Protein AF-A0A258XM77-F1 (afdb_monomer_lite)

Sequence (238 aa):
MTGMREKLRAAMVIARRDFVAVVFSKTFIFFLIGPVFPVLVGGLAGSIGGKVQQNVERPTIGLAMSAADSQAMMRARVELQGRVPGMIPEIVMLQEMKPGETFDARAALADGDRQVSAVLGGSLDKPVLTAPGERARQWVGVVSNLAARARSSTPTDYPDVAVEEVATSVAKVKTGQIYTAQTSQVMLFLLTMLLAGMVLSNLVEEKGNKIIEVLAAAIPMDAMFMGKLFAMLAVSLV

Radius of gyration: 33.76 Å; chains: 1; bounding box: 81×26×89 Å

Structure (mmCIF, N/CA/C/O backbone):
data_AF-A0A258XM77-F1
#
_entry.id   AF-A0A258XM77-F1
#
loop_
_atom_site.group_PDB
_atom_site.id
_atom_site.type_symbol
_atom_site.label_atom_id
_atom_site.label_alt_id
_atom_site.label_comp_id
_atom_site.label_asym_id
_atom_site.label_entity_id
_atom_site.label_seq_id
_atom_site.pdbx_PDB_ins_code
_atom_site.Cartn_x
_atom_site.Cartn_y
_atom_site.Cartn_z
_atom_site.occupancy
_atom_site.B_iso_or_equiv
_atom_site.auth_seq_id
_atom_site.auth_comp_id
_atom_site.auth_asym_id
_atom_site.auth_atom_id
_atom_site.pdbx_PDB_model_num
ATOM 1 N N . MET A 1 1 ? 39.016 12.403 -45.146 1.00 52.84 1 MET A N 1
ATOM 2 C CA . MET A 1 1 ? 37.781 12.892 -44.493 1.00 52.84 1 MET A CA 1
ATOM 3 C C . MET A 1 1 ? 36.762 11.770 -44.576 1.00 52.84 1 MET A C 1
ATOM 5 O O . MET A 1 1 ? 36.289 11.500 -45.669 1.00 52.84 1 MET A O 1
ATOM 9 N N . THR A 1 2 ? 36.510 11.050 -43.482 1.00 63.12 2 THR A N 1
ATOM 10 C CA . THR A 1 2 ? 35.489 9.990 -43.464 1.00 63.12 2 THR A CA 1
ATOM 11 C C . THR A 1 2 ? 34.109 10.614 -43.663 1.00 63.12 2 THR A C 1
ATOM 13 O O . THR A 1 2 ? 33.765 11.607 -43.014 1.00 63.12 2 THR A O 1
ATOM 16 N N . GLY A 1 3 ? 33.333 10.081 -44.604 1.00 82.62 3 GLY A N 1
ATOM 17 C CA . GLY A 1 3 ? 32.017 10.628 -44.941 1.00 82.62 3 GLY A CA 1
ATOM 18 C C . GLY A 1 3 ? 31.004 10.419 -43.808 1.00 82.62 3 GLY A C 1
ATOM 19 O O . GLY A 1 3 ? 31.122 9.476 -43.026 1.00 82.62 3 GLY A O 1
ATOM 20 N N . MET A 1 4 ? 29.948 11.242 -43.743 1.0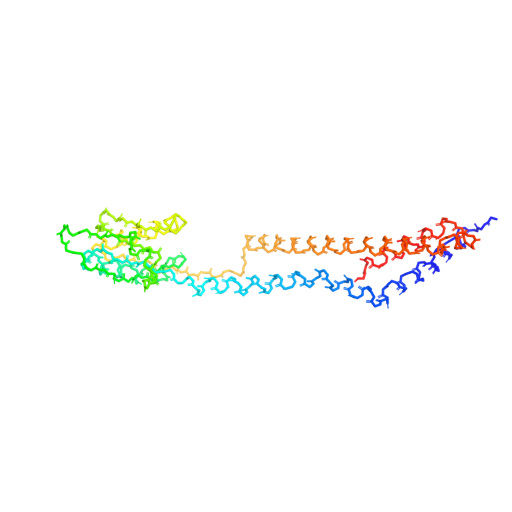0 84.06 4 MET A N 1
ATOM 21 C CA . MET A 1 4 ? 28.858 11.096 -42.754 1.00 84.06 4 MET A CA 1
ATOM 22 C C . MET A 1 4 ? 28.290 9.663 -42.713 1.00 84.06 4 MET A C 1
ATOM 24 O O . MET A 1 4 ? 28.002 9.121 -41.650 1.00 84.06 4 MET A O 1
ATOM 28 N N . ARG A 1 5 ? 28.199 9.007 -43.877 1.00 85.94 5 ARG A N 1
ATOM 29 C CA . ARG A 1 5 ? 27.755 7.610 -44.000 1.00 85.94 5 ARG A CA 1
ATOM 30 C C . ARG A 1 5 ? 28.686 6.616 -43.301 1.00 85.94 5 ARG A C 1
ATOM 32 O O . ARG A 1 5 ? 28.203 5.638 -42.742 1.00 85.94 5 ARG A O 1
ATOM 39 N N . GLU A 1 6 ? 29.994 6.844 -43.318 1.00 87.69 6 GLU A N 1
ATOM 40 C CA . GLU A 1 6 ? 30.971 5.970 -42.657 1.00 87.69 6 GLU A CA 1
ATOM 41 C C . GLU A 1 6 ? 30.935 6.154 -41.140 1.00 87.69 6 GLU A C 1
ATOM 43 O O . GLU A 1 6 ? 30.939 5.161 -40.415 1.00 87.69 6 GLU A O 1
ATOM 48 N N . LYS A 1 7 ? 30.790 7.399 -40.661 1.00 86.88 7 LYS A N 1
ATOM 49 C CA . LYS A 1 7 ? 30.578 7.685 -39.232 1.00 86.88 7 LYS A CA 1
ATOM 50 C C . LYS A 1 7 ? 29.319 6.995 -38.700 1.00 86.88 7 LYS A C 1
ATOM 52 O O . LYS A 1 7 ? 29.374 6.347 -37.660 1.00 86.88 7 LYS A O 1
ATOM 57 N N . LEU A 1 8 ? 28.207 7.072 -39.436 1.00 89.44 8 LEU A N 1
ATOM 58 C CA . LEU A 1 8 ? 26.959 6.399 -39.060 1.00 89.44 8 LEU A CA 1
ATOM 59 C C . LEU A 1 8 ? 27.092 4.872 -39.079 1.00 89.44 8 LEU A C 1
ATOM 61 O O . LEU A 1 8 ? 26.611 4.210 -38.166 1.00 89.44 8 LEU A O 1
ATOM 65 N N . ARG A 1 9 ? 27.780 4.297 -40.075 1.00 91.12 9 ARG A N 1
ATOM 66 C CA . ARG A 1 9 ? 28.057 2.851 -40.101 1.00 91.12 9 ARG A CA 1
ATOM 67 C C . ARG A 1 9 ? 28.878 2.416 -38.890 1.00 91.12 9 ARG A C 1
ATOM 69 O O . ARG A 1 9 ? 28.504 1.447 -38.239 1.00 91.12 9 ARG A O 1
ATOM 76 N N . ALA A 1 10 ? 29.951 3.140 -38.569 1.00 89.94 10 ALA A N 1
ATOM 77 C CA . ALA A 1 10 ? 30.776 2.855 -37.399 1.00 89.94 10 ALA A CA 1
ATOM 78 C C . ALA A 1 10 ? 29.961 2.956 -36.098 1.00 89.94 10 ALA A C 1
ATOM 80 O O . ALA A 1 10 ? 30.007 2.041 -35.278 1.00 89.94 10 ALA A O 1
ATOM 81 N N . ALA A 1 11 ? 29.139 4.001 -35.954 1.00 92.31 11 ALA A N 1
ATOM 82 C CA . ALA A 1 11 ? 28.240 4.159 -34.815 1.00 92.31 11 ALA A CA 1
ATOM 83 C C . ALA A 1 11 ? 27.247 2.992 -34.690 1.00 92.31 11 ALA A C 1
ATOM 85 O O . ALA A 1 11 ? 27.073 2.458 -33.600 1.00 92.31 11 ALA A O 1
ATOM 86 N N . MET A 1 12 ? 26.646 2.533 -35.793 1.00 93.44 12 MET A N 1
ATOM 87 C CA . MET A 1 12 ? 25.701 1.408 -35.774 1.00 93.44 12 MET A CA 1
ATOM 88 C C . MET A 1 12 ? 26.360 0.067 -35.433 1.00 93.44 12 MET A C 1
ATOM 90 O O . MET A 1 12 ? 25.736 -0.769 -34.780 1.00 93.44 12 MET A O 1
ATOM 94 N N . VAL A 1 13 ? 27.616 -0.149 -35.841 1.00 92.88 13 VAL A N 1
ATOM 95 C CA . VAL A 1 13 ? 28.376 -1.351 -35.455 1.00 92.88 13 VAL A CA 1
ATOM 96 C C . VAL A 1 13 ? 28.619 -1.365 -33.946 1.00 92.88 13 VAL A C 1
ATOM 98 O O . VAL A 1 13 ? 28.365 -2.385 -33.304 1.00 92.88 13 VAL A O 1
ATOM 101 N N . ILE A 1 14 ? 29.037 -0.231 -33.374 1.00 90.81 14 ILE A N 1
ATOM 102 C CA . ILE A 1 14 ? 29.205 -0.080 -31.922 1.00 90.81 14 ILE A CA 1
ATOM 103 C C . ILE A 1 14 ? 27.866 -0.249 -31.202 1.00 90.81 14 ILE A C 1
ATOM 105 O O . ILE A 1 14 ? 27.784 -1.039 -30.265 1.00 90.81 14 ILE A O 1
ATOM 109 N N . ALA A 1 15 ? 26.805 0.401 -31.688 1.00 92.75 15 ALA A N 1
ATOM 110 C CA . ALA A 1 15 ? 25.480 0.322 -31.085 1.00 92.75 15 ALA A CA 1
ATOM 111 C C . ALA A 1 15 ? 24.971 -1.124 -31.010 1.00 92.75 15 ALA A C 1
ATOM 113 O O . ALA A 1 15 ? 24.514 -1.576 -29.964 1.00 92.75 15 ALA A O 1
ATOM 114 N N . ARG A 1 16 ? 25.101 -1.880 -32.108 1.00 94.44 16 ARG A N 1
ATOM 115 C CA . ARG A 1 16 ? 24.691 -3.288 -32.163 1.00 94.44 16 ARG A CA 1
ATOM 116 C C . ARG A 1 16 ? 25.527 -4.161 -31.230 1.00 94.44 16 ARG A C 1
ATOM 118 O O . ARG A 1 16 ? 24.961 -5.020 -30.560 1.00 94.44 16 ARG A O 1
ATOM 125 N N . ARG A 1 17 ? 26.850 -3.962 -31.201 1.00 91.25 17 ARG A N 1
ATOM 126 C CA . ARG A 1 17 ? 27.755 -4.707 -30.315 1.00 91.25 17 ARG A CA 1
ATOM 127 C C . ARG A 1 17 ? 27.354 -4.507 -28.858 1.00 91.25 17 ARG A C 1
ATOM 129 O O . ARG A 1 17 ? 27.125 -5.490 -28.162 1.00 91.25 17 ARG A O 1
ATOM 136 N N . ASP A 1 18 ? 27.252 -3.252 -28.431 1.00 88.38 18 ASP A N 1
ATOM 137 C CA . ASP A 1 18 ? 27.004 -2.903 -27.032 1.00 88.38 18 ASP A CA 1
ATOM 138 C C . ASP A 1 18 ? 25.592 -3.292 -26.605 1.00 88.38 18 ASP A C 1
ATOM 140 O O . ASP A 1 18 ? 25.425 -3.876 -25.540 1.00 88.38 18 ASP A O 1
ATOM 144 N N . PHE A 1 19 ? 24.586 -3.075 -27.457 1.00 90.06 19 PHE A N 1
ATOM 145 C CA . PHE A 1 19 ? 23.221 -3.523 -27.187 1.00 90.06 19 PHE A CA 1
ATOM 146 C C . PHE A 1 19 ? 23.154 -5.039 -26.963 1.00 90.06 19 PHE A C 1
ATOM 148 O O . PHE A 1 19 ? 22.607 -5.489 -25.960 1.00 90.06 19 PHE A O 1
ATOM 155 N N . VAL A 1 20 ? 23.741 -5.834 -27.866 1.00 89.12 20 VAL A N 1
ATOM 156 C CA . VAL A 1 20 ? 23.725 -7.300 -27.741 1.00 89.12 20 VAL A CA 1
ATOM 157 C C . VAL A 1 20 ? 24.512 -7.746 -26.512 1.00 89.12 20 VAL A C 1
ATOM 159 O O . VAL A 1 20 ? 24.030 -8.592 -25.763 1.00 89.12 20 VAL A O 1
ATOM 162 N N . ALA A 1 21 ? 25.689 -7.161 -26.277 1.00 87.50 21 ALA A N 1
ATOM 163 C CA . ALA A 1 21 ? 26.510 -7.479 -25.115 1.00 87.50 21 ALA A CA 1
ATOM 164 C C . ALA A 1 21 ? 25.767 -7.204 -23.802 1.00 87.50 21 ALA A C 1
ATOM 166 O O . ALA A 1 21 ? 25.856 -8.003 -22.875 1.00 87.50 21 ALA A O 1
ATOM 167 N N . VAL A 1 22 ? 25.004 -6.113 -23.742 1.00 84.62 22 VAL A N 1
ATOM 168 C CA . VAL A 1 22 ? 24.236 -5.728 -22.560 1.00 84.62 22 VAL A CA 1
ATOM 169 C C . VAL A 1 22 ? 22.998 -6.602 -22.383 1.00 84.62 22 VAL A C 1
ATOM 171 O O . VAL A 1 22 ? 22.898 -7.295 -21.371 1.00 84.62 22 VAL A O 1
ATOM 174 N N . VAL A 1 23 ? 22.082 -6.618 -23.356 1.00 85.44 23 VAL A N 1
ATOM 175 C CA . VAL A 1 23 ? 20.765 -7.273 -23.230 1.00 85.44 23 VAL A CA 1
ATOM 176 C C . VAL A 1 23 ? 20.890 -8.784 -23.042 1.00 85.44 23 VAL A C 1
ATOM 178 O O . VAL A 1 23 ? 20.147 -9.373 -22.261 1.00 85.44 23 VAL A O 1
ATOM 181 N N . PHE A 1 24 ? 21.852 -9.422 -23.715 1.00 86.94 24 PHE A N 1
ATOM 182 C CA . PHE A 1 24 ? 22.074 -10.867 -23.597 1.00 86.94 24 PHE A CA 1
ATOM 183 C C . PHE A 1 24 ? 23.050 -11.243 -22.474 1.00 86.94 24 PHE A C 1
ATOM 185 O O . PHE A 1 24 ? 23.387 -12.421 -22.319 1.00 86.94 24 PHE A O 1
ATOM 192 N N . SER A 1 25 ? 23.511 -10.282 -21.669 1.00 84.81 25 SER A N 1
ATOM 193 C CA . SER A 1 25 ? 24.328 -10.613 -20.504 1.00 84.81 25 SER A CA 1
ATOM 194 C C . SER A 1 25 ? 23.483 -11.275 -19.413 1.00 84.81 25 SER A C 1
ATOM 196 O O . SER A 1 25 ? 22.349 -10.889 -19.131 1.00 84.81 25 SER A O 1
ATOM 198 N N . LYS A 1 26 ? 24.072 -12.256 -18.719 1.00 87.56 26 LYS A N 1
ATOM 199 C CA . LYS A 1 26 ? 23.456 -12.847 -17.518 1.00 87.56 26 LYS A CA 1
ATOM 200 C C . LYS A 1 26 ? 23.223 -11.783 -16.442 1.00 87.56 26 LYS A C 1
ATOM 202 O O . LYS A 1 26 ? 22.206 -11.809 -15.756 1.00 87.56 26 LYS A O 1
ATOM 207 N N . THR A 1 27 ? 24.155 -10.837 -16.326 1.00 82.50 27 THR A N 1
ATOM 208 C CA . THR A 1 27 ? 24.097 -9.733 -15.366 1.00 82.50 27 THR A CA 1
ATOM 209 C C . THR A 1 27 ? 22.885 -8.842 -15.608 1.00 82.50 27 THR A C 1
ATOM 211 O O . THR A 1 27 ? 22.237 -8.478 -14.637 1.00 82.50 27 THR A O 1
ATOM 214 N N . PHE A 1 28 ? 22.514 -8.562 -16.863 1.00 83.50 28 PHE A N 1
ATOM 215 C CA . PHE A 1 28 ? 21.319 -7.777 -17.195 1.00 83.50 28 PHE A CA 1
ATOM 216 C C . PHE A 1 28 ? 20.035 -8.385 -16.628 1.00 83.50 28 PHE A C 1
ATOM 218 O O . PHE A 1 28 ? 19.248 -7.682 -15.997 1.00 83.50 28 PHE A O 1
ATOM 225 N N . ILE A 1 29 ? 19.865 -9.703 -16.755 1.00 81.81 29 ILE A N 1
ATOM 226 C CA . ILE A 1 29 ? 18.686 -10.410 -16.233 1.00 81.81 29 ILE A CA 1
ATOM 227 C C . ILE A 1 29 ? 18.638 -10.342 -14.698 1.00 81.81 29 ILE A C 1
ATOM 229 O O . ILE A 1 29 ? 17.608 -9.984 -14.126 1.00 81.81 29 ILE A O 1
ATOM 233 N N . PHE A 1 30 ? 19.750 -10.636 -14.012 1.00 84.38 30 PHE A N 1
ATOM 234 C CA . PHE A 1 30 ? 19.807 -10.541 -12.544 1.00 84.38 30 PHE A CA 1
ATOM 235 C C . PHE A 1 30 ? 19.623 -9.112 -12.042 1.00 84.38 30 PHE A C 1
ATOM 237 O O . PHE A 1 30 ? 19.023 -8.893 -10.992 1.00 84.38 30 PHE A O 1
ATOM 244 N N . PHE A 1 31 ? 20.112 -8.143 -12.801 1.00 81.94 31 PHE A N 1
ATOM 245 C CA . PHE A 1 31 ? 20.001 -6.733 -12.490 1.00 81.94 31 PHE A CA 1
ATOM 246 C C . PHE A 1 31 ? 18.575 -6.201 -12.656 1.00 81.94 31 PHE A C 1
ATOM 248 O O . PHE A 1 31 ? 18.150 -5.379 -11.853 1.00 81.94 31 PHE A O 1
ATOM 255 N N . LEU A 1 32 ? 17.807 -6.704 -13.628 1.00 82.62 32 LEU A N 1
ATOM 256 C CA . LEU A 1 32 ? 16.384 -6.383 -13.761 1.00 82.62 32 LEU A CA 1
ATOM 257 C C . LEU A 1 32 ? 15.556 -7.000 -12.621 1.00 82.62 32 LEU A C 1
ATOM 259 O O . LEU A 1 32 ? 14.678 -6.349 -12.060 1.00 82.62 32 LEU A O 1
ATOM 263 N N . ILE A 1 33 ? 15.850 -8.250 -12.249 1.00 85.50 33 ILE A N 1
ATOM 264 C CA . ILE A 1 33 ? 15.093 -8.986 -11.224 1.00 85.50 33 ILE A CA 1
ATOM 265 C C . ILE A 1 33 ? 15.429 -8.512 -9.803 1.00 85.50 33 ILE A C 1
ATOM 267 O O . ILE A 1 33 ? 14.534 -8.385 -8.965 1.00 85.50 33 ILE A O 1
ATOM 271 N N . GLY A 1 34 ? 16.705 -8.254 -9.511 1.00 86.75 34 GLY A N 1
ATOM 272 C CA . GLY A 1 34 ? 17.202 -7.977 -8.158 1.00 86.75 34 GLY A CA 1
ATOM 273 C C . GLY A 1 34 ? 16.451 -6.860 -7.414 1.00 86.75 34 GLY A C 1
ATOM 274 O O . GLY A 1 34 ? 16.045 -7.074 -6.279 1.00 86.75 34 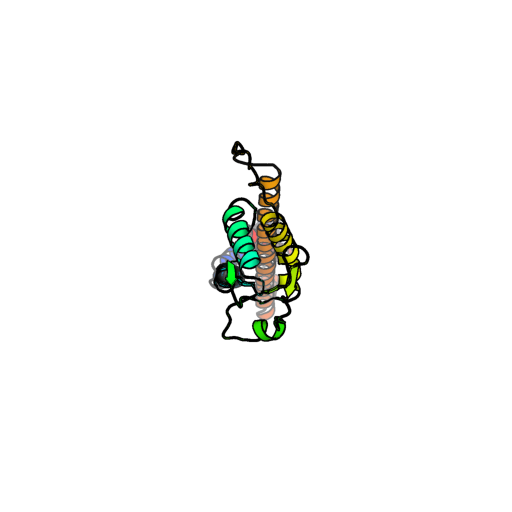GLY A O 1
ATOM 275 N N . PRO A 1 35 ? 16.203 -5.695 -8.025 1.00 82.38 35 PRO A N 1
ATOM 276 C CA . PRO A 1 35 ? 15.462 -4.587 -7.416 1.00 82.38 35 PRO A CA 1
ATOM 277 C C . PRO A 1 35 ? 13.940 -4.778 -7.407 1.00 82.38 35 PRO A C 1
ATOM 279 O O . PRO A 1 35 ? 13.253 -4.218 -6.555 1.00 82.38 35 PRO A O 1
ATOM 282 N N . VAL A 1 36 ? 13.402 -5.582 -8.329 1.00 84.25 36 VAL A N 1
ATOM 283 C CA . VAL A 1 36 ? 11.978 -5.958 -8.338 1.00 84.25 36 VAL A CA 1
ATOM 284 C C . VAL A 1 36 ? 11.669 -6.905 -7.175 1.00 84.25 36 VAL A C 1
ATOM 286 O O . VAL A 1 36 ? 10.578 -6.858 -6.606 1.00 84.25 36 VAL A O 1
ATOM 289 N N . PHE A 1 37 ? 12.640 -7.723 -6.763 1.00 88.00 37 PHE A N 1
ATOM 290 C CA . PHE A 1 37 ? 12.473 -8.689 -5.682 1.00 88.00 37 PHE A CA 1
ATOM 291 C C . PHE A 1 37 ? 12.031 -8.052 -4.345 1.00 88.00 37 PHE A C 1
ATOM 293 O O . PHE A 1 37 ? 10.992 -8.470 -3.835 1.00 88.00 37 PHE A O 1
ATOM 300 N N . PRO A 1 38 ? 12.693 -7.014 -3.786 1.00 86.25 38 PRO A N 1
ATOM 301 C CA . PRO A 1 38 ? 12.217 -6.331 -2.580 1.00 86.25 38 PRO A CA 1
ATOM 302 C C . PRO A 1 38 ? 10.807 -5.755 -2.700 1.00 86.25 38 PRO A C 1
ATOM 304 O O . PRO A 1 38 ? 10.057 -5.794 -1.729 1.00 86.25 38 PRO A O 1
ATOM 307 N N . VAL A 1 39 ? 10.423 -5.249 -3.878 1.00 85.81 39 VAL A N 1
ATOM 308 C CA . VAL A 1 39 ? 9.070 -4.721 -4.114 1.00 85.81 39 VAL A CA 1
ATOM 309 C C . VAL A 1 39 ? 8.039 -5.849 -4.053 1.00 85.81 39 VAL A C 1
ATOM 311 O O . VAL A 1 39 ? 7.017 -5.710 -3.382 1.00 85.81 39 VAL A O 1
ATOM 314 N N . LEU A 1 40 ? 8.325 -6.988 -4.691 1.00 86.69 40 LEU A N 1
ATOM 315 C CA . LEU A 1 40 ? 7.467 -8.174 -4.642 1.00 86.69 40 LEU A CA 1
ATOM 316 C C . LEU A 1 40 ? 7.352 -8.735 -3.221 1.00 86.69 40 LEU A C 1
ATOM 318 O O . LEU A 1 40 ? 6.241 -8.958 -2.740 1.00 86.69 40 LEU A O 1
ATOM 322 N N . VAL A 1 41 ? 8.479 -8.930 -2.531 1.00 90.31 41 VAL A N 1
ATOM 323 C CA . VAL A 1 41 ? 8.487 -9.446 -1.156 1.00 90.31 41 VAL A CA 1
ATOM 324 C C . VAL A 1 41 ? 7.798 -8.472 -0.208 1.00 90.31 41 VAL A C 1
ATOM 326 O O . VAL A 1 41 ? 6.967 -8.901 0.583 1.00 90.31 41 VAL A O 1
ATOM 329 N N . GLY A 1 42 ? 8.074 -7.171 -0.313 1.00 87.50 42 GLY A N 1
ATOM 330 C CA . GLY A 1 42 ? 7.413 -6.138 0.482 1.00 87.50 42 GLY A CA 1
ATOM 331 C C . GLY A 1 42 ? 5.903 -6.097 0.247 1.00 87.50 42 GLY A C 1
ATOM 332 O O . GLY A 1 42 ? 5.139 -6.015 1.206 1.00 87.50 42 GLY A O 1
ATOM 333 N N . GLY A 1 43 ? 5.456 -6.241 -1.005 1.00 86.88 43 GLY A N 1
ATOM 334 C CA . GLY A 1 43 ? 4.035 -6.337 -1.345 1.00 86.88 43 GLY A CA 1
ATOM 335 C C . GLY A 1 43 ? 3.360 -7.575 -0.745 1.00 86.88 43 GLY A C 1
ATOM 336 O O . GLY A 1 43 ? 2.309 -7.465 -0.109 1.00 86.88 43 GLY A O 1
ATOM 337 N N . LEU A 1 44 ? 3.981 -8.751 -0.883 1.00 88.12 44 LEU A N 1
ATOM 338 C CA . LEU A 1 44 ? 3.469 -10.001 -0.311 1.00 88.12 44 LEU A CA 1
ATOM 339 C C . LEU A 1 44 ? 3.459 -9.957 1.223 1.00 88.12 44 LEU A C 1
ATOM 341 O O . LEU A 1 44 ? 2.427 -10.239 1.835 1.00 88.12 44 LEU A O 1
ATOM 345 N N . ALA A 1 45 ? 4.565 -9.542 1.840 1.00 87.69 45 ALA A N 1
ATOM 346 C CA . ALA A 1 45 ? 4.695 -9.408 3.286 1.00 87.69 45 ALA A CA 1
ATOM 347 C C . ALA A 1 45 ? 3.708 -8.380 3.851 1.00 87.69 45 ALA A C 1
ATOM 349 O O . ALA A 1 45 ? 3.065 -8.658 4.859 1.00 87.69 45 ALA A O 1
ATOM 350 N N . GLY A 1 46 ? 3.508 -7.243 3.177 1.00 84.62 46 GLY A N 1
ATOM 351 C CA . GLY A 1 46 ? 2.499 -6.252 3.553 1.00 84.62 46 GLY A CA 1
ATOM 352 C C . GLY A 1 46 ? 1.076 -6.812 3.483 1.00 84.62 46 GLY A C 1
ATOM 353 O O . GLY A 1 46 ? 0.283 -6.604 4.401 1.00 84.62 46 GLY A O 1
ATOM 354 N N . SER A 1 47 ? 0.760 -7.592 2.442 1.00 79.12 47 SER A N 1
ATOM 355 C CA . SER A 1 47 ? -0.564 -8.215 2.293 1.00 79.12 47 SER A CA 1
ATOM 356 C C . SER A 1 47 ? -0.865 -9.268 3.369 1.00 79.12 47 SER A C 1
ATOM 358 O O . SER A 1 47 ? -2.008 -9.390 3.815 1.00 79.12 47 SER A O 1
ATOM 360 N N . ILE A 1 48 ? 0.154 -10.010 3.815 1.00 81.75 48 ILE A N 1
ATOM 361 C CA . ILE A 1 48 ? 0.034 -11.004 4.887 1.00 81.75 48 ILE A CA 1
ATOM 362 C C . ILE A 1 48 ? 0.004 -10.303 6.245 1.00 81.75 48 ILE A C 1
ATOM 364 O O . ILE A 1 48 ? -0.883 -10.582 7.045 1.00 81.75 48 ILE A O 1
ATOM 368 N N . GLY A 1 49 ? 0.908 -9.350 6.480 1.00 74.81 49 GLY A N 1
ATOM 369 C CA . GLY A 1 49 ? 0.964 -8.554 7.705 1.00 74.81 49 GLY A CA 1
ATOM 370 C C . GLY A 1 49 ? -0.355 -7.838 7.986 1.00 74.81 49 GLY A C 1
ATOM 371 O O . GLY A 1 49 ? -0.861 -7.921 9.100 1.00 74.81 49 GLY A O 1
ATOM 372 N N . GLY A 1 50 ? -0.982 -7.244 6.964 1.00 71.94 50 GLY A N 1
ATOM 373 C CA . GLY A 1 50 ? -2.302 -6.620 7.101 1.00 71.94 50 GLY A CA 1
ATOM 374 C C . GLY A 1 50 ? -3.405 -7.603 7.515 1.00 71.94 50 GLY A C 1
ATOM 375 O O . GLY A 1 50 ? -4.226 -7.277 8.369 1.00 71.94 50 GLY A O 1
ATOM 376 N N . LYS A 1 51 ? -3.405 -8.827 6.971 1.00 64.56 51 LYS A N 1
ATOM 377 C CA . LYS A 1 51 ? -4.374 -9.877 7.346 1.00 64.56 51 LYS A CA 1
ATOM 378 C C . LYS A 1 51 ? -4.116 -10.442 8.743 1.00 64.56 51 LYS A C 1
ATOM 380 O O . LYS A 1 51 ? -5.061 -10.730 9.469 1.00 64.56 51 LYS A O 1
ATOM 385 N N . VAL A 1 52 ? -2.850 -10.607 9.127 1.00 65.56 52 VAL A N 1
ATOM 386 C CA . VAL A 1 52 ? -2.472 -11.068 10.470 1.00 65.56 52 VAL A CA 1
ATOM 387 C C . VAL A 1 52 ? -2.843 -10.016 11.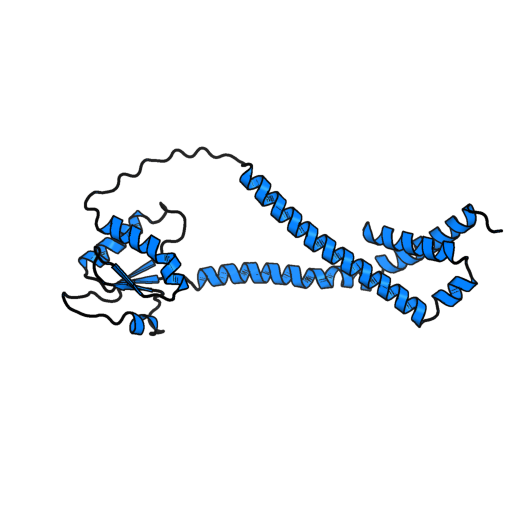512 1.00 65.56 52 VAL A C 1
ATOM 389 O O . VAL A 1 52 ? -3.460 -10.372 12.509 1.00 65.56 52 VAL A O 1
ATOM 392 N N . GLN A 1 53 ? -2.585 -8.732 11.249 1.00 59.09 53 GLN A N 1
ATOM 393 C CA . GLN A 1 53 ? -2.996 -7.634 12.128 1.00 59.09 53 GLN A CA 1
ATOM 394 C C . GLN A 1 53 ? -4.516 -7.640 12.363 1.00 59.09 53 GLN A C 1
ATOM 396 O O . GLN A 1 53 ? -4.964 -7.581 13.502 1.00 59.09 53 GLN A O 1
ATOM 401 N N . GLN A 1 54 ? -5.309 -7.812 11.298 1.00 60.31 54 GLN A N 1
ATOM 402 C CA . GLN A 1 54 ? -6.773 -7.904 11.387 1.00 60.31 54 GLN A CA 1
ATOM 403 C C . GLN A 1 54 ? -7.273 -9.137 12.160 1.00 60.31 54 GLN A C 1
ATOM 405 O O . GLN A 1 54 ? -8.336 -9.082 12.773 1.00 60.31 54 GLN A O 1
ATOM 410 N N . ASN A 1 55 ? -6.537 -10.252 12.127 1.00 53.06 55 ASN A N 1
ATOM 411 C CA . ASN A 1 55 ? -6.923 -11.486 12.818 1.00 53.06 55 ASN A CA 1
ATOM 412 C C . ASN A 1 55 ? -6.469 -11.529 14.284 1.00 53.06 55 ASN A C 1
ATOM 414 O O . ASN A 1 55 ? -7.148 -12.147 15.102 1.00 53.06 55 ASN A O 1
ATOM 418 N N . VAL A 1 56 ? -5.337 -10.901 14.616 1.00 57.81 56 VAL A N 1
ATOM 419 C CA . VAL A 1 56 ? -4.792 -10.842 15.984 1.00 57.81 56 VAL A CA 1
ATOM 420 C C . VAL A 1 56 ? -5.499 -9.763 16.808 1.00 57.81 56 VAL A C 1
ATOM 422 O O . VAL A 1 56 ? -5.713 -9.939 18.005 1.00 57.81 56 VAL A O 1
ATOM 425 N N . GLU A 1 57 ? -5.956 -8.684 16.175 1.00 59.69 57 GLU A N 1
ATOM 426 C CA . GLU A 1 57 ? -6.793 -7.671 16.810 1.00 59.69 57 GLU A CA 1
ATOM 427 C C . GLU A 1 57 ? -8.265 -7.925 16.487 1.00 59.69 57 GLU A C 1
ATOM 429 O O . GLU A 1 57 ? -8.865 -7.211 15.689 1.00 59.69 57 GLU A O 1
ATOM 434 N N . ARG A 1 58 ? -8.888 -8.923 17.122 1.00 69.31 58 ARG A N 1
ATOM 435 C CA . ARG A 1 58 ? -10.342 -8.867 17.326 1.00 69.31 58 ARG A CA 1
ATOM 436 C C . ARG A 1 58 ? -10.588 -7.980 18.541 1.00 69.31 58 ARG A C 1
ATOM 438 O O . ARG A 1 58 ? -10.465 -8.460 19.665 1.00 69.31 58 ARG A O 1
ATOM 445 N N . PRO A 1 59 ? -10.849 -6.674 18.367 1.00 75.19 59 PRO A N 1
ATOM 446 C CA . PRO A 1 59 ? -11.051 -5.805 19.503 1.00 75.19 59 PRO A CA 1
ATOM 447 C C . PRO A 1 59 ? -12.297 -6.214 20.278 1.00 75.19 59 PRO A C 1
ATOM 449 O O . PRO A 1 59 ? -13.402 -6.242 19.729 1.00 75.19 59 PRO A O 1
ATOM 452 N N . THR A 1 60 ? -12.105 -6.452 21.570 1.00 88.62 60 THR A N 1
ATOM 453 C CA . THR A 1 60 ? -13.185 -6.748 22.509 1.00 88.62 60 THR A CA 1
ATOM 454 C C . THR A 1 60 ? -13.317 -5.610 23.512 1.00 88.62 60 THR A C 1
ATOM 456 O O . THR A 1 60 ? -12.328 -5.178 24.108 1.00 88.62 60 THR A O 1
ATOM 459 N N . ILE A 1 61 ? -14.531 -5.111 23.717 1.00 91.44 61 ILE A N 1
ATOM 460 C CA . ILE A 1 61 ? -14.857 -4.147 24.766 1.00 91.44 61 ILE A CA 1
ATOM 461 C C . ILE A 1 61 ? -15.458 -4.917 25.939 1.00 91.44 61 ILE A C 1
ATOM 463 O O . ILE A 1 61 ? -16.491 -5.571 25.809 1.00 91.44 61 ILE A O 1
ATOM 467 N N . GLY A 1 62 ? -14.812 -4.832 27.093 1.00 93.00 62 GLY A N 1
ATOM 468 C CA . GLY A 1 62 ? -15.336 -5.374 28.334 1.00 93.00 62 GLY A CA 1
ATOM 469 C C . GLY A 1 62 ? -16.333 -4.426 28.994 1.00 93.00 62 GLY A C 1
ATOM 470 O O . GLY A 1 62 ? -16.066 -3.232 29.095 1.00 93.00 62 GLY A O 1
ATOM 471 N N . LEU A 1 63 ? -17.462 -4.941 29.468 1.00 94.31 63 LEU A N 1
ATOM 472 C CA . LEU A 1 63 ? -18.461 -4.175 30.210 1.00 94.31 63 LEU A CA 1
ATOM 473 C C . LEU A 1 63 ? -18.267 -4.352 31.715 1.00 94.31 63 LEU A C 1
ATOM 475 O O . LEU A 1 63 ? -18.272 -5.477 32.218 1.00 94.31 63 LEU A O 1
ATOM 479 N N . ALA A 1 64 ? -18.138 -3.228 32.410 1.00 94.06 64 ALA A N 1
ATOM 480 C CA . ALA A 1 64 ? -18.182 -3.108 33.862 1.00 94.06 64 ALA A CA 1
ATOM 481 C C . ALA A 1 64 ? -19.316 -2.138 34.230 1.00 94.06 64 ALA A C 1
ATOM 483 O O . ALA A 1 64 ? -19.090 -0.997 34.640 1.00 94.06 64 ALA A O 1
ATOM 484 N N . MET A 1 65 ? -20.551 -2.576 33.990 1.00 94.12 65 MET A N 1
ATOM 485 C CA . MET A 1 65 ? -21.785 -1.806 34.190 1.00 94.12 65 MET A CA 1
ATOM 486 C C . MET A 1 65 ? -22.809 -2.663 34.947 1.00 94.12 65 MET A C 1
ATOM 488 O O . MET A 1 65 ? -22.554 -3.832 35.244 1.00 94.12 65 MET A O 1
ATOM 492 N N . SER A 1 66 ? -23.986 -2.108 35.249 1.00 94.44 66 SER A N 1
ATOM 493 C CA . SER A 1 66 ? -25.095 -2.906 35.789 1.00 94.44 66 SER A CA 1
ATOM 494 C C . SER A 1 66 ? -25.506 -4.017 34.806 1.00 94.44 66 SER A C 1
ATOM 496 O O . SER A 1 66 ? -25.284 -3.895 33.595 1.00 94.44 66 SER A O 1
ATOM 498 N N . ALA A 1 67 ? -26.127 -5.101 35.286 1.00 91.75 67 ALA A N 1
ATOM 499 C CA . ALA A 1 67 ? -26.619 -6.161 34.397 1.00 91.75 67 ALA A CA 1
ATOM 500 C C . ALA A 1 67 ? -27.617 -5.632 33.357 1.00 91.75 67 ALA A C 1
ATOM 502 O O . ALA A 1 67 ? -27.558 -6.020 32.189 1.00 91.75 67 ALA A O 1
ATOM 503 N N . ALA A 1 68 ? -28.500 -4.716 33.763 1.00 92.19 68 ALA A N 1
ATOM 504 C CA . ALA A 1 68 ? -29.484 -4.110 32.872 1.00 92.19 68 ALA A CA 1
ATOM 505 C C . ALA A 1 68 ? -28.809 -3.310 31.746 1.00 92.19 68 ALA A C 1
ATOM 507 O O . ALA A 1 68 ? -29.109 -3.533 30.570 1.00 92.19 68 ALA A O 1
ATOM 508 N N . ASP A 1 69 ? -27.847 -2.450 32.090 1.00 93.75 69 ASP A N 1
ATOM 509 C CA . ASP A 1 69 ? -27.123 -1.638 31.108 1.00 93.75 69 ASP A CA 1
ATOM 510 C C . ASP A 1 69 ? -26.267 -2.511 30.192 1.00 93.75 69 ASP A C 1
ATOM 512 O O . ASP A 1 69 ? -26.213 -2.291 28.981 1.00 93.75 69 ASP A O 1
ATOM 516 N N . SER A 1 70 ? -25.637 -3.546 30.752 1.00 93.19 70 SER A N 1
ATOM 517 C CA . SER A 1 70 ? -24.781 -4.448 29.987 1.00 93.19 70 SER A CA 1
ATOM 518 C C . SER A 1 70 ? -25.584 -5.226 28.946 1.00 93.19 70 SER A C 1
ATOM 520 O O . SER A 1 70 ? -25.181 -5.329 27.785 1.00 93.19 70 SER A O 1
ATOM 522 N N . GLN A 1 71 ? -26.768 -5.717 29.323 1.00 92.75 71 GLN A N 1
ATOM 523 C CA . GLN A 1 71 ? -27.693 -6.349 28.384 1.00 92.75 71 GLN A CA 1
ATOM 524 C C . GLN A 1 71 ? -28.209 -5.370 27.327 1.00 92.75 71 GLN A C 1
ATOM 526 O O . GLN A 1 71 ? -28.300 -5.744 26.157 1.00 92.75 71 GLN A O 1
ATOM 531 N N . ALA A 1 72 ? -28.517 -4.127 27.703 1.00 92.38 72 ALA A N 1
ATOM 532 C CA . ALA A 1 72 ? -28.961 -3.107 26.755 1.00 92.38 72 ALA A CA 1
ATOM 533 C C . ALA A 1 72 ? -27.873 -2.791 25.711 1.00 92.38 72 ALA A C 1
ATOM 535 O O . ALA A 1 72 ? -28.164 -2.761 24.513 1.00 92.38 72 ALA A O 1
ATOM 536 N N . MET A 1 73 ? -26.609 -2.669 26.135 1.00 93.12 73 MET A N 1
ATOM 537 C CA . MET A 1 73 ? -25.459 -2.481 25.239 1.00 93.12 73 MET A CA 1
ATOM 538 C C . MET A 1 73 ? -25.265 -3.662 24.280 1.00 93.12 73 MET A C 1
ATOM 540 O O . MET A 1 73 ? -25.042 -3.458 23.085 1.00 93.12 73 MET A O 1
ATOM 544 N N . MET A 1 74 ? -25.383 -4.899 24.774 1.00 92.25 74 MET A N 1
ATOM 545 C CA . MET A 1 74 ? -25.273 -6.096 23.930 1.00 92.25 74 MET A CA 1
ATOM 546 C C . MET A 1 74 ? -26.399 -6.177 22.888 1.00 92.25 74 MET A C 1
ATOM 548 O O . MET A 1 74 ? -26.131 -6.491 21.727 1.00 92.25 74 MET A O 1
ATOM 552 N N . ARG A 1 75 ? -27.644 -5.841 23.257 1.00 90.69 75 ARG A N 1
ATOM 553 C CA . ARG A 1 75 ? -28.773 -5.786 22.307 1.00 90.69 75 ARG A CA 1
ATOM 554 C C . ARG A 1 75 ? -28.566 -4.703 21.249 1.00 90.69 75 ARG A C 1
ATOM 556 O O . ARG A 1 75 ? -28.708 -4.989 20.063 1.00 90.69 75 ARG A O 1
ATOM 563 N N . ALA A 1 76 ? -28.160 -3.502 21.665 1.00 91.25 76 ALA A N 1
ATOM 564 C CA . ALA A 1 76 ? -27.860 -2.398 20.754 1.00 91.25 76 ALA A CA 1
ATOM 565 C C . ALA A 1 76 ? -26.753 -2.764 19.751 1.00 91.25 76 ALA A C 1
ATOM 567 O O . ALA A 1 76 ? -26.841 -2.420 18.573 1.00 91.25 76 ALA A O 1
ATOM 568 N N . ARG A 1 77 ? -25.736 -3.517 20.191 1.00 91.06 77 ARG A N 1
ATOM 569 C CA . ARG A 1 77 ? -24.679 -4.032 19.311 1.00 91.06 77 ARG A CA 1
ATOM 570 C C . ARG A 1 77 ? -25.234 -4.952 18.234 1.00 91.06 77 ARG A C 1
ATOM 572 O O . ARG A 1 77 ? -24.929 -4.739 17.066 1.00 91.06 77 ARG A O 1
ATOM 579 N N . VAL A 1 78 ? -26.001 -5.973 18.621 1.00 89.06 78 VAL A N 1
ATOM 580 C CA . VAL A 1 78 ? -26.578 -6.943 17.672 1.00 89.06 78 VAL A CA 1
ATOM 581 C C . VAL A 1 78 ? -27.464 -6.232 16.654 1.00 89.06 78 VAL A C 1
ATOM 583 O O . VAL A 1 78 ? -27.415 -6.546 15.471 1.00 89.06 78 VAL A O 1
ATOM 586 N N . GLU A 1 79 ? -28.221 -5.233 17.095 1.00 86.56 79 GLU A N 1
ATOM 587 C CA . GLU A 1 79 ? -29.113 -4.477 16.225 1.00 86.56 79 GLU A CA 1
ATOM 588 C C . GLU A 1 79 ? -28.378 -3.604 15.193 1.00 86.56 79 GLU A C 1
ATOM 590 O O . GLU A 1 79 ? -28.836 -3.464 14.057 1.00 86.56 79 GLU A O 1
ATOM 595 N N . LEU A 1 80 ? -27.251 -3.001 15.582 1.00 86.31 80 LEU A N 1
ATOM 596 C CA . LEU A 1 80 ? -26.433 -2.169 14.695 1.00 86.31 80 LEU A CA 1
ATOM 597 C C . LEU A 1 80 ? -25.453 -2.992 13.845 1.00 86.31 80 LEU A C 1
ATOM 599 O O . LEU A 1 80 ? -24.901 -2.475 12.868 1.00 86.31 80 LEU A O 1
ATOM 603 N N . GLN A 1 81 ? -25.227 -4.262 14.190 1.00 84.75 81 GLN A N 1
ATOM 604 C CA . GLN A 1 81 ? -24.308 -5.142 13.476 1.00 84.75 81 GLN A CA 1
ATOM 605 C C . GLN A 1 81 ? -24.778 -5.337 12.026 1.00 84.75 81 GLN A C 1
ATOM 607 O O . GLN A 1 81 ? -25.850 -5.871 11.768 1.00 84.75 81 GLN A O 1
ATOM 612 N N . GLY A 1 82 ? -23.959 -4.888 11.069 1.00 77.69 82 GLY A N 1
ATOM 613 C CA . GLY A 1 82 ? -24.267 -4.955 9.635 1.00 77.69 82 GLY A CA 1
ATOM 614 C C . GLY A 1 82 ? -25.082 -3.778 9.086 1.00 77.69 82 GLY A C 1
ATOM 615 O O . GLY A 1 82 ? -25.277 -3.710 7.877 1.00 77.69 82 GLY A O 1
ATOM 616 N N . ARG A 1 83 ? -25.515 -2.832 9.933 1.00 79.88 83 ARG A N 1
ATOM 617 C CA . ARG A 1 83 ? -26.246 -1.619 9.508 1.00 79.88 83 ARG A CA 1
ATOM 618 C C . ARG A 1 83 ? -25.383 -0.362 9.429 1.00 79.88 83 ARG A C 1
ATOM 620 O O . ARG A 1 83 ? -25.782 0.618 8.811 1.00 79.88 83 ARG A O 1
ATOM 627 N N . VAL A 1 84 ? -24.213 -0.374 10.062 1.00 80.69 84 VAL A N 1
ATOM 628 C CA . VAL A 1 84 ? -23.284 0.763 10.106 1.00 80.69 84 VAL A CA 1
ATOM 629 C C . VAL A 1 84 ? -21.993 0.371 9.382 1.00 80.69 84 VAL A C 1
ATOM 631 O O . VAL A 1 84 ? -21.538 -0.763 9.555 1.00 80.69 84 VAL A O 1
ATOM 634 N N . PRO A 1 85 ? -21.380 1.261 8.578 1.00 73.06 85 PRO A N 1
ATOM 635 C CA . PRO A 1 85 ? -20.077 0.983 7.989 1.00 73.06 85 PRO A CA 1
ATOM 636 C C . PRO A 1 85 ? -19.009 0.801 9.077 1.00 73.06 85 PRO A C 1
ATOM 638 O O . PRO A 1 85 ? -18.927 1.580 10.026 1.00 73.06 85 PRO A O 1
ATOM 641 N N . GLY A 1 86 ? -18.153 -0.206 8.899 1.00 74.94 86 GLY A N 1
ATOM 642 C CA . GLY A 1 86 ? -17.051 -0.520 9.810 1.00 74.94 86 GLY A CA 1
ATOM 643 C C . GLY A 1 86 ? -17.326 -1.703 10.744 1.00 74.94 86 GLY A C 1
ATOM 644 O O . GLY A 1 86 ? -18.406 -2.286 10.766 1.00 74.94 86 GLY A O 1
ATOM 645 N N . MET A 1 87 ? -16.302 -2.091 11.505 1.00 76.00 87 MET A N 1
ATOM 646 C CA . MET A 1 87 ? -16.391 -3.176 12.482 1.00 76.00 87 MET A CA 1
ATOM 647 C C . MET A 1 87 ? -16.908 -2.632 13.816 1.00 76.00 87 MET A C 1
ATOM 649 O O . MET A 1 87 ? -16.294 -1.738 14.396 1.00 76.00 87 MET A O 1
ATOM 653 N N . ILE A 1 88 ? -18.002 -3.201 14.327 1.00 84.62 88 ILE A N 1
ATOM 654 C CA . ILE A 1 88 ? -18.421 -2.991 15.716 1.00 84.62 88 ILE A CA 1
ATOM 655 C C . ILE A 1 88 ? -17.679 -4.024 16.582 1.00 84.62 88 ILE A C 1
ATOM 657 O O . ILE A 1 88 ? -17.868 -5.225 16.349 1.00 84.62 88 ILE A O 1
ATOM 661 N N . PRO A 1 89 ? -16.842 -3.596 17.550 1.00 86.50 89 PRO A N 1
ATOM 662 C CA . PRO A 1 89 ? -16.112 -4.501 18.436 1.00 86.50 89 PRO A CA 1
ATOM 663 C C . PRO A 1 89 ? -17.023 -5.530 19.107 1.00 86.50 89 PRO A C 1
ATOM 665 O O . PRO A 1 89 ? -18.216 -5.290 19.333 1.00 86.50 89 PRO A O 1
ATOM 668 N N . GLU A 1 90 ? -16.473 -6.696 19.427 1.00 88.69 90 GLU A N 1
ATOM 669 C CA . GLU A 1 90 ? -17.182 -7.647 20.279 1.00 88.69 90 GLU A CA 1
ATOM 670 C C . GLU A 1 90 ? -17.331 -7.050 21.680 1.00 88.69 90 GLU A C 1
ATOM 672 O O . GLU A 1 90 ? -16.471 -6.297 22.132 1.00 88.69 90 GLU A O 1
ATOM 677 N N . ILE A 1 91 ? -18.451 -7.321 22.344 1.00 91.31 91 ILE A N 1
ATOM 678 C CA . ILE A 1 91 ? -18.715 -6.801 23.682 1.00 91.31 91 ILE A CA 1
ATOM 679 C C . ILE A 1 91 ? -18.923 -7.989 24.608 1.00 91.31 91 ILE A C 1
ATOM 681 O O . ILE A 1 91 ? -19.774 -8.832 24.334 1.00 91.31 91 ILE A O 1
ATOM 685 N N . VAL A 1 92 ? -18.154 -8.041 25.693 1.00 91.12 92 VAL A N 1
ATOM 686 C CA . VAL A 1 92 ? -18.213 -9.114 26.694 1.00 91.12 92 VAL A CA 1
ATOM 687 C C . VAL A 1 92 ? -18.464 -8.525 28.070 1.00 91.12 92 VAL A C 1
ATOM 689 O O . VAL A 1 92 ? -17.976 -7.445 28.392 1.00 91.12 92 VAL A O 1
ATOM 692 N N . MET A 1 93 ? -19.219 -9.228 28.907 1.00 90.31 93 MET A N 1
ATOM 693 C CA . MET A 1 93 ? -19.407 -8.821 30.296 1.00 90.31 93 MET A CA 1
ATOM 694 C C . MET A 1 93 ? -18.163 -9.203 31.104 1.00 90.31 93 MET A C 1
ATOM 696 O O . MET A 1 93 ? -17.830 -10.382 31.181 1.00 90.31 93 MET A O 1
ATOM 700 N N . LEU A 1 94 ? -17.471 -8.216 31.680 1.00 88.88 94 LEU A N 1
ATOM 701 C CA . LEU A 1 94 ? -16.322 -8.461 32.560 1.00 88.88 94 LEU A CA 1
ATOM 702 C C . LEU A 1 94 ? -16.762 -8.637 34.006 1.00 88.88 94 LEU A C 1
ATOM 704 O O . LEU A 1 94 ? -16.303 -9.550 34.686 1.00 88.88 94 LEU A O 1
ATOM 708 N N . GLN A 1 95 ? -17.627 -7.741 34.473 1.00 87.62 95 GLN A N 1
ATOM 709 C CA . GLN A 1 95 ? -18.141 -7.759 35.833 1.00 87.62 95 GLN A CA 1
ATOM 710 C C . GLN A 1 95 ? -19.505 -7.082 35.869 1.00 87.62 95 GLN A C 1
ATOM 712 O O . GLN A 1 95 ? -19.694 -5.999 35.315 1.00 87.62 95 GLN A O 1
ATOM 717 N N . GLU A 1 96 ? -20.450 -7.732 36.538 1.00 90.44 96 GLU A N 1
ATOM 718 C CA . GLU A 1 96 ? -21.722 -7.118 36.885 1.00 90.44 96 GLU A CA 1
ATOM 719 C C . GLU A 1 96 ? -21.510 -6.187 38.080 1.00 90.44 96 GLU A C 1
ATOM 721 O O . GLU A 1 96 ? -21.132 -6.634 39.163 1.00 90.44 96 GLU A O 1
ATOM 726 N N . MET A 1 97 ? -21.744 -4.894 37.871 1.00 90.50 97 MET A N 1
ATOM 727 C CA . MET A 1 97 ? -21.541 -3.874 38.894 1.00 90.50 97 MET A CA 1
ATOM 728 C C . MET A 1 97 ? -22.796 -3.685 39.735 1.00 90.50 97 MET A C 1
ATOM 730 O O . MET A 1 97 ? -23.875 -3.389 39.204 1.00 90.50 97 MET A O 1
ATOM 734 N N . LYS A 1 98 ? -22.649 -3.773 41.058 1.00 87.94 98 LYS A N 1
ATOM 735 C CA . LYS A 1 98 ? -23.698 -3.359 41.994 1.00 87.94 98 LYS A CA 1
ATOM 736 C C . LYS A 1 98 ? -23.695 -1.834 42.173 1.00 87.94 98 LYS A C 1
ATOM 738 O O . LYS A 1 98 ? -22.671 -1.182 41.959 1.00 87.94 98 LYS A O 1
ATOM 743 N N . PRO A 1 99 ? -24.822 -1.230 42.593 1.00 80.38 99 PRO A N 1
ATOM 744 C CA . PRO A 1 99 ? -24.873 0.203 42.866 1.00 80.38 99 PRO A CA 1
ATOM 745 C C . PRO A 1 99 ? -23.795 0.631 43.876 1.00 80.38 99 PRO A C 1
ATOM 747 O O . PRO A 1 99 ? -23.742 0.108 44.986 1.00 80.38 99 PRO A O 1
ATOM 750 N N . GLY A 1 100 ? -22.945 1.587 43.490 1.00 77.19 100 GLY A N 1
ATOM 751 C CA . GLY A 1 100 ? -21.866 2.120 44.334 1.00 77.19 100 GLY A CA 1
ATOM 752 C C . GLY A 1 100 ? -20.560 1.315 44.325 1.00 77.19 100 GLY A C 1
ATOM 753 O O . GLY A 1 100 ? -19.590 1.740 44.948 1.00 77.19 100 GLY A O 1
ATOM 754 N N . GLU A 1 101 ? -20.506 0.190 43.613 1.00 86.69 101 GLU A N 1
ATOM 755 C CA . GLU A 1 101 ? -19.278 -0.580 43.421 1.00 86.69 101 GLU A CA 1
ATOM 756 C C . GLU A 1 101 ? -18.343 0.137 42.431 1.00 86.69 101 GLU A C 1
ATOM 758 O O . GLU A 1 101 ? -18.787 0.730 41.444 1.00 86.69 101 GLU A O 1
ATOM 763 N N . THR A 1 102 ? -17.037 0.101 42.692 1.00 84.31 102 THR A N 1
ATOM 764 C CA . THR A 1 102 ? -16.015 0.676 41.810 1.00 84.31 102 THR A CA 1
ATOM 765 C C . THR A 1 102 ? -15.248 -0.433 41.103 1.00 84.31 102 THR A C 1
ATOM 767 O O . THR A 1 102 ? -14.943 -1.469 41.686 1.00 84.31 102 THR A O 1
ATOM 770 N N . PHE A 1 103 ? -14.933 -0.219 39.826 1.00 88.38 103 PHE A N 1
ATOM 771 C CA . PHE A 1 103 ? -14.155 -1.156 39.021 1.00 88.38 103 PHE A CA 1
ATOM 772 C C . PHE A 1 103 ? -12.872 -0.492 38.538 1.00 88.38 103 PHE A C 1
ATOM 774 O O . PHE A 1 103 ? -12.918 0.580 37.925 1.00 88.38 103 PHE A O 1
ATOM 781 N N . ASP A 1 104 ? -11.727 -1.134 38.775 1.00 90.81 104 ASP A N 1
ATOM 782 C CA . ASP A 1 104 ? -10.458 -0.671 38.222 1.00 90.81 104 ASP A CA 1
ATOM 783 C C . ASP A 1 104 ? -10.296 -1.144 36.773 1.00 90.81 104 ASP A C 1
ATOM 785 O O . ASP A 1 104 ? -9.702 -2.180 36.460 1.00 90.81 104 ASP A O 1
ATOM 789 N N . ALA A 1 105 ? -10.827 -0.330 35.865 1.00 90.94 105 ALA A N 1
ATOM 790 C CA . ALA A 1 105 ? -10.711 -0.537 34.431 1.00 90.94 105 ALA A CA 1
ATOM 791 C C . ALA A 1 105 ? -9.257 -0.542 33.930 1.00 90.94 105 ALA A C 1
ATOM 793 O O . ALA A 1 105 ? -8.974 -1.182 32.918 1.00 90.94 105 ALA A O 1
ATOM 794 N N . ARG A 1 106 ? -8.328 0.154 34.604 1.00 90.69 106 ARG A N 1
ATOM 795 C CA . ARG A 1 106 ? -6.918 0.198 34.180 1.00 90.69 106 ARG A CA 1
ATOM 796 C C . ARG A 1 106 ? -6.206 -1.092 34.551 1.00 90.69 106 ARG A C 1
ATOM 798 O O . ARG A 1 106 ? -5.511 -1.642 33.701 1.00 90.69 106 ARG A O 1
ATOM 805 N N . ALA A 1 107 ? -6.431 -1.597 35.763 1.00 89.62 107 ALA A N 1
ATOM 806 C CA . ALA A 1 107 ? -5.920 -2.903 36.171 1.00 89.62 107 ALA A CA 1
ATOM 807 C C . ALA A 1 107 ? -6.460 -4.020 35.265 1.00 89.62 107 ALA A C 1
ATOM 809 O O . ALA A 1 107 ? -5.694 -4.860 34.807 1.00 89.62 107 ALA A O 1
ATOM 810 N N . ALA A 1 108 ? -7.751 -3.976 34.916 1.00 87.50 108 ALA A N 1
ATOM 811 C CA . ALA A 1 108 ? -8.361 -4.960 34.022 1.00 87.50 108 ALA A CA 1
ATOM 812 C C . ALA A 1 108 ? -7.784 -4.961 32.59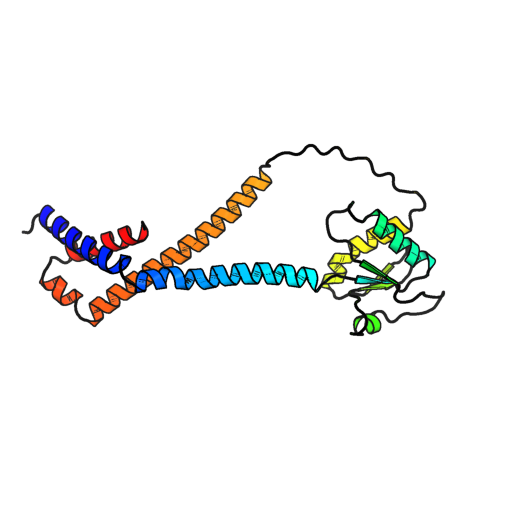3 1.00 87.50 108 ALA A C 1
ATOM 814 O O . ALA A 1 108 ? -7.819 -5.998 31.942 1.00 87.50 108 ALA A O 1
ATOM 815 N N . LEU A 1 109 ? -7.278 -3.823 32.102 1.00 88.94 109 LEU A N 1
ATOM 816 C CA . LEU A 1 109 ? -6.596 -3.727 30.803 1.00 88.94 109 LEU A CA 1
ATOM 817 C C . LEU A 1 109 ? -5.116 -4.122 30.866 1.00 88.94 109 LEU A C 1
ATOM 819 O O . LEU A 1 109 ? -4.528 -4.415 29.829 1.00 88.94 109 LEU A O 1
ATOM 823 N N . ALA A 1 110 ? -4.506 -4.071 32.052 1.00 87.94 110 ALA A N 1
ATOM 824 C CA . ALA A 1 110 ? -3.131 -4.509 32.278 1.00 87.94 110 ALA A CA 1
ATOM 825 C C . ALA A 1 110 ? -3.025 -6.031 32.496 1.00 87.94 110 ALA A C 1
ATOM 827 O O . ALA A 1 110 ? -1.929 -6.583 32.427 1.00 87.94 110 ALA A O 1
ATOM 828 N N . ASP A 1 111 ? -4.151 -6.693 32.762 1.00 84.19 111 ASP A N 1
ATOM 829 C CA . ASP A 1 111 ? -4.258 -8.135 32.955 1.00 84.19 111 ASP A CA 1
ATOM 830 C C . ASP A 1 111 ? -4.179 -8.877 31.609 1.00 84.19 111 ASP A C 1
ATOM 832 O O . ASP A 1 111 ? -5.110 -8.838 30.804 1.00 84.19 111 ASP A O 1
ATOM 836 N N . GLY A 1 112 ? -3.055 -9.558 31.369 1.00 72.75 112 GLY A N 1
ATOM 837 C CA . GLY A 1 112 ? -2.797 -10.303 30.134 1.00 72.75 112 GLY A CA 1
ATOM 838 C C . GLY A 1 112 ? -3.694 -11.528 29.932 1.00 72.75 112 GLY A C 1
ATOM 839 O O . GLY A 1 112 ? -3.825 -11.989 28.797 1.00 72.75 112 GLY A O 1
ATOM 840 N N . ASP A 1 113 ? -4.347 -12.020 30.990 1.00 72.94 113 ASP A N 1
ATOM 841 C CA . ASP A 1 113 ? -5.289 -13.140 30.894 1.00 72.94 113 ASP A CA 1
ATOM 842 C C . ASP A 1 113 ? -6.669 -12.679 30.391 1.00 72.94 113 ASP A C 1
ATOM 844 O O . ASP A 1 113 ? -7.463 -13.482 29.887 1.00 72.94 113 ASP A O 1
ATOM 848 N N . ARG A 1 114 ? -6.968 -11.373 30.464 1.00 72.50 114 ARG A N 1
ATOM 849 C CA . A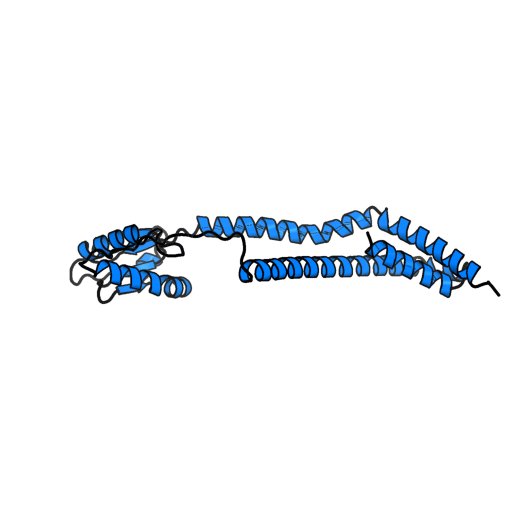RG A 1 114 ? -8.212 -10.795 29.943 1.00 72.50 114 ARG A CA 1
ATOM 850 C C . ARG A 1 114 ? -8.007 -10.294 28.519 1.00 72.50 114 ARG A C 1
ATOM 852 O O . ARG A 1 114 ? -7.373 -9.273 28.278 1.00 72.50 114 ARG A O 1
ATOM 859 N N . GLN A 1 115 ? -8.648 -10.952 27.555 1.00 76.56 115 GLN A N 1
ATOM 860 C CA . GLN A 1 115 ? -8.629 -10.552 26.141 1.00 76.56 115 GLN A CA 1
ATOM 861 C C . GLN A 1 115 ? -9.552 -9.352 25.852 1.00 76.56 115 GLN A C 1
ATOM 863 O O . GLN A 1 115 ? -10.418 -9.408 24.977 1.00 76.56 115 GLN A O 1
ATOM 868 N N . VAL A 1 116 ? -9.395 -8.256 26.599 1.00 87.50 116 VAL A N 1
ATOM 869 C CA . VAL A 1 116 ? -10.138 -7.007 26.391 1.00 87.50 116 VAL A CA 1
ATOM 870 C C . VAL A 1 116 ? -9.219 -5.876 25.969 1.00 87.50 116 VAL A C 1
ATOM 872 O O . VAL A 1 116 ? -8.096 -5.706 26.426 1.00 87.50 116 VAL A O 1
ATOM 875 N N . SER A 1 117 ? -9.731 -5.078 25.049 1.00 88.56 117 SER A N 1
ATOM 876 C CA . SER A 1 117 ? -9.022 -3.994 24.385 1.00 88.56 117 SER A CA 1
ATOM 877 C C . SER A 1 117 ? -9.472 -2.605 24.850 1.00 88.56 117 SER A C 1
ATOM 879 O O . SER A 1 117 ? -8.777 -1.608 24.629 1.00 88.56 117 SER A O 1
ATOM 881 N N . ALA A 1 118 ? -10.639 -2.540 25.479 1.00 92.12 118 ALA A N 1
ATOM 882 C CA . ALA A 1 118 ? -11.152 -1.393 26.205 1.00 92.12 118 ALA A CA 1
ATOM 883 C C . ALA A 1 118 ? -12.118 -1.890 27.280 1.00 92.12 118 ALA A C 1
ATOM 885 O O . ALA A 1 118 ? -12.671 -2.985 27.165 1.00 92.12 118 ALA A O 1
ATOM 886 N N . VAL A 1 119 ? -12.353 -1.065 28.291 1.00 94.38 119 VAL A N 1
ATOM 887 C CA . VAL A 1 119 ? -13.385 -1.291 29.299 1.00 94.38 119 VAL A CA 1
ATOM 888 C C . VAL A 1 119 ? -14.370 -0.138 29.247 1.00 94.38 119 VAL A C 1
ATOM 890 O O . VAL A 1 119 ? -13.977 1.028 29.306 1.00 94.38 119 VAL A O 1
ATOM 893 N N . LEU A 1 120 ? -15.649 -0.468 29.153 1.00 94.94 120 LEU A N 1
ATOM 894 C CA . LEU A 1 120 ? -16.748 0.469 29.273 1.00 94.94 120 LEU A CA 1
ATOM 895 C C . LEU A 1 120 ? -17.395 0.311 30.647 1.00 94.94 120 LEU A C 1
ATOM 897 O O . LEU A 1 120 ? -17.892 -0.763 30.982 1.00 94.94 120 LEU A O 1
ATOM 901 N N . GLY A 1 121 ? -17.390 1.388 31.424 1.00 93.06 121 GLY A N 1
ATOM 902 C CA . GLY A 1 121 ? -18.078 1.465 32.708 1.00 93.06 121 GLY A CA 1
ATOM 903 C C . GLY A 1 121 ? -19.032 2.652 32.793 1.00 93.06 121 GLY A C 1
ATOM 904 O O . GLY A 1 121 ? -19.300 3.332 31.800 1.00 93.06 121 GLY A O 1
ATOM 905 N N . GLY A 1 122 ? -19.518 2.920 34.004 1.00 91.38 122 GLY A N 1
ATOM 906 C CA . GLY A 1 122 ? -20.503 3.971 34.266 1.00 91.38 122 GLY A CA 1
ATOM 907 C C . GLY A 1 122 ? -21.932 3.510 33.975 1.00 91.38 122 GLY A C 1
ATOM 908 O O . GLY A 1 122 ? -22.247 2.330 34.117 1.00 91.38 122 GLY A O 1
ATOM 909 N N . SER A 1 123 ? -22.794 4.447 33.583 1.00 92.06 123 SER A N 1
ATOM 910 C CA . SER A 1 123 ? -24.182 4.179 33.181 1.00 92.06 123 SER A CA 1
ATOM 911 C C . SER A 1 123 ? -24.393 4.515 31.709 1.00 92.06 123 SER A C 1
ATOM 913 O O . SER A 1 123 ? -23.551 5.165 31.088 1.00 92.06 123 SER A O 1
ATOM 915 N N . LEU A 1 124 ? -25.539 4.131 31.142 1.00 91.56 124 LEU A N 1
ATOM 916 C CA . LEU A 1 124 ? -25.871 4.505 29.766 1.00 91.56 124 LEU A CA 1
ATOM 917 C C . LEU A 1 124 ? -25.948 6.032 29.560 1.00 91.56 124 LEU A C 1
ATOM 919 O O . LEU A 1 124 ? -25.630 6.514 28.476 1.00 91.56 124 LEU A O 1
ATOM 923 N N . ASP A 1 125 ? -26.339 6.804 30.584 1.00 91.50 125 ASP A N 1
ATOM 924 C CA . ASP A 1 125 ? -26.400 8.275 30.517 1.00 91.50 125 ASP A CA 1
ATOM 925 C C . ASP A 1 125 ? -25.016 8.936 30.573 1.00 91.50 125 ASP A C 1
ATOM 927 O O . ASP A 1 125 ? -24.813 10.017 30.016 1.00 91.50 125 ASP A O 1
ATOM 931 N N . LYS A 1 126 ? -24.070 8.310 31.282 1.00 92.69 126 LYS A N 1
ATOM 932 C CA . LYS A 1 126 ? -22.699 8.802 31.470 1.00 92.69 126 LYS A CA 1
ATOM 933 C C . LYS A 1 126 ? -21.702 7.651 31.284 1.00 92.69 126 LYS A C 1
ATOM 935 O O . LYS A 1 126 ? -21.092 7.214 32.266 1.00 92.69 126 LYS A O 1
ATOM 940 N N . PRO A 1 127 ? -21.543 7.145 30.048 1.00 94.31 127 PRO A N 1
ATOM 941 C CA . PRO A 1 127 ? -20.620 6.056 29.771 1.00 94.31 127 PRO A CA 1
ATOM 942 C C . PRO A 1 127 ? -19.174 6.535 29.916 1.00 94.31 127 PRO A C 1
ATOM 944 O O . PRO A 1 127 ? -18.818 7.628 29.469 1.00 94.31 127 PRO A O 1
ATOM 947 N N . VAL A 1 128 ? -18.320 5.700 30.507 1.00 94.94 128 VAL A N 1
ATOM 948 C CA . VAL A 1 128 ? -16.886 5.971 30.673 1.00 94.94 128 VAL A CA 1
ATOM 949 C C . VAL A 1 128 ? -16.090 4.894 29.950 1.00 94.94 128 VAL A C 1
ATOM 951 O O . VAL A 1 128 ? -16.027 3.749 30.395 1.00 94.94 128 VAL A O 1
ATOM 954 N N . LEU A 1 129 ? -15.468 5.265 28.831 1.00 95.19 129 LEU A N 1
ATOM 955 C CA . LEU A 1 129 ? -14.597 4.380 28.061 1.00 95.19 129 LEU A CA 1
ATOM 956 C C . LEU A 1 129 ? -13.144 4.527 28.526 1.00 95.19 129 LEU A C 1
ATOM 958 O O . LEU A 1 129 ? -12.539 5.588 28.373 1.00 95.19 129 LEU A O 1
ATOM 962 N N . THR A 1 130 ? -12.568 3.444 29.038 1.00 95.06 130 THR A N 1
ATOM 963 C CA . THR A 1 130 ? -11.140 3.341 29.363 1.00 95.06 130 THR A CA 1
ATOM 964 C C . THR A 1 130 ? -10.453 2.493 28.298 1.00 95.06 130 THR A C 1
ATOM 966 O O . THR A 1 130 ? -10.814 1.335 28.104 1.00 95.06 130 THR A O 1
ATOM 969 N N . ALA A 1 131 ? -9.484 3.060 27.579 1.00 93.06 131 ALA A N 1
ATOM 970 C CA . ALA A 1 131 ? -8.743 2.378 26.516 1.00 93.06 131 ALA A CA 1
ATOM 971 C C . ALA A 1 131 ? -7.410 3.098 26.223 1.00 93.06 131 ALA A C 1
ATOM 973 O O . ALA A 1 131 ? -7.262 4.267 26.597 1.00 93.06 131 ALA A O 1
ATOM 974 N N . PRO A 1 132 ? -6.462 2.465 25.503 1.00 91.75 132 PRO A N 1
ATOM 975 C CA . PRO A 1 132 ? -5.325 3.169 24.909 1.00 91.75 132 PRO A CA 1
ATOM 976 C C . PRO A 1 132 ? -5.784 4.322 24.003 1.00 91.75 132 PRO A C 1
ATOM 978 O O . PRO A 1 132 ? -6.831 4.232 23.364 1.00 91.75 132 PRO A O 1
ATOM 981 N N . GLY A 1 133 ? -4.998 5.399 23.914 1.00 90.50 133 GLY A N 1
ATOM 982 C CA . GLY A 1 133 ? -5.434 6.657 23.290 1.00 90.50 133 GLY A CA 1
ATOM 983 C C . GLY A 1 133 ? -5.920 6.537 21.839 1.00 90.50 133 GLY A C 1
ATOM 984 O O . GLY A 1 133 ? -6.891 7.195 21.466 1.00 90.50 133 GLY A O 1
ATOM 985 N N . GLU A 1 134 ? -5.292 5.686 21.025 1.00 87.56 134 GLU A N 1
ATOM 986 C CA . GLU A 1 134 ? -5.744 5.423 19.650 1.00 87.56 134 GLU A CA 1
ATOM 987 C C . GLU A 1 134 ? -7.106 4.722 19.619 1.00 87.56 134 GLU A C 1
ATOM 989 O O . GLU A 1 134 ? -8.032 5.204 18.964 1.00 87.56 134 GLU A O 1
ATOM 994 N N . ARG A 1 135 ? -7.264 3.654 20.410 1.00 86.88 135 ARG A N 1
ATOM 995 C CA . ARG A 1 135 ? -8.522 2.901 20.530 1.00 86.88 135 ARG A CA 1
ATOM 996 C C . ARG A 1 135 ? -9.653 3.756 21.100 1.00 86.88 135 ARG A C 1
ATOM 998 O O . ARG A 1 135 ? -10.776 3.697 20.610 1.00 86.88 135 ARG A O 1
ATOM 1005 N N . ALA A 1 136 ? -9.361 4.594 22.097 1.00 90.56 136 ALA A N 1
ATOM 1006 C CA . ALA A 1 136 ? -10.339 5.503 22.689 1.00 90.56 136 ALA A CA 1
ATOM 1007 C C . ALA A 1 136 ? -10.919 6.463 21.637 1.00 90.56 136 ALA A C 1
ATOM 1009 O O . ALA A 1 136 ? -12.138 6.589 21.528 1.00 90.56 136 ALA A O 1
ATOM 1010 N N . ARG A 1 137 ? -10.061 7.090 20.814 1.00 90.56 137 ARG A N 1
ATOM 1011 C CA . ARG A 1 137 ? -10.500 7.982 19.724 1.00 90.56 137 ARG A CA 1
ATOM 1012 C C . ARG A 1 137 ? -11.296 7.243 18.653 1.00 90.56 137 ARG A C 1
ATOM 1014 O O . ARG A 1 137 ? -12.261 7.793 18.133 1.00 90.56 137 ARG A O 1
ATOM 1021 N N . GLN A 1 138 ? -10.911 6.009 18.344 1.00 87.19 138 GLN A N 1
ATOM 1022 C CA . GLN A 1 138 ? -11.602 5.190 17.352 1.00 87.19 138 GLN A CA 1
ATOM 1023 C C . GLN A 1 138 ? -13.003 4.765 17.821 1.00 87.19 138 GLN A C 1
ATOM 1025 O O . GLN A 1 138 ? -13.929 4.713 17.014 1.00 87.19 138 GLN A O 1
ATOM 1030 N N . TRP A 1 139 ? -13.177 4.454 19.110 1.00 89.19 139 TRP A N 1
ATOM 1031 C CA . TRP A 1 139 ? -14.405 3.818 19.607 1.00 89.19 139 TRP A CA 1
ATOM 1032 C C . TRP A 1 139 ? -15.341 4.729 20.375 1.00 89.19 139 TRP A C 1
ATOM 1034 O O . TRP A 1 139 ? -16.502 4.362 20.533 1.00 89.19 139 TRP A O 1
ATOM 1044 N N . VAL A 1 140 ? -14.908 5.913 20.808 1.00 91.94 140 VAL A N 1
ATOM 1045 C CA . VAL A 1 140 ? -15.784 6.842 21.541 1.00 91.94 140 VAL A CA 1
ATOM 1046 C C . VAL A 1 140 ? -17.081 7.137 20.776 1.00 91.94 140 VAL A C 1
ATOM 1048 O O . VAL A 1 140 ? -18.158 7.110 21.365 1.00 91.94 140 VAL A O 1
ATOM 1051 N N . GLY A 1 141 ? -17.010 7.321 19.452 1.00 90.69 141 GLY A N 1
ATOM 1052 C CA . GLY A 1 141 ? -18.190 7.539 18.610 1.00 90.69 141 GLY A CA 1
ATOM 1053 C C . GLY A 1 141 ? -19.087 6.302 18.490 1.00 90.69 141 GLY A C 1
ATOM 1054 O O . GLY A 1 141 ? -20.310 6.422 18.524 1.00 90.69 141 GLY A O 1
ATOM 1055 N N . VAL A 1 142 ? -18.496 5.107 18.402 1.00 90.12 142 VAL A N 1
ATOM 1056 C CA . VAL A 1 142 ? -19.239 3.836 18.328 1.00 90.12 142 VAL A CA 1
ATOM 1057 C C . VAL A 1 142 ? -19.941 3.550 19.654 1.00 90.12 142 VAL A C 1
ATOM 1059 O O . VAL A 1 142 ? -21.135 3.267 19.668 1.00 90.12 142 VAL A O 1
ATOM 1062 N N . VAL A 1 143 ? -19.229 3.690 20.774 1.00 92.31 143 VAL A N 1
ATOM 1063 C CA . VAL A 1 143 ? -19.770 3.518 22.129 1.00 92.31 143 VAL A CA 1
ATOM 1064 C C . VAL A 1 143 ? -20.868 4.538 22.413 1.00 92.31 143 VAL A C 1
ATOM 1066 O O . VAL A 1 143 ? -21.896 4.167 22.967 1.00 92.31 143 VAL A O 1
ATOM 1069 N N . SER A 1 144 ? -20.695 5.792 21.987 1.00 92.44 144 SER A N 1
ATOM 1070 C CA . SER A 1 144 ? -21.730 6.824 22.109 1.00 92.44 144 SER A CA 1
ATOM 1071 C C . SER A 1 144 ? -23.009 6.443 21.353 1.00 92.44 144 SER A C 1
ATOM 1073 O O . SER A 1 144 ? -24.096 6.489 21.926 1.00 92.44 144 SER A O 1
ATOM 1075 N N . ASN A 1 145 ? -22.893 5.973 20.104 1.00 90.50 145 ASN A N 1
ATOM 1076 C CA . ASN A 1 145 ? -24.044 5.496 19.327 1.00 90.50 145 ASN A CA 1
ATOM 1077 C C . ASN A 1 145 ? -24.706 4.261 19.954 1.00 90.50 145 ASN A C 1
ATOM 1079 O O . ASN A 1 145 ? -25.933 4.184 20.008 1.00 90.50 145 ASN A O 1
ATOM 1083 N N . LEU A 1 146 ? -23.913 3.315 20.466 1.00 91.06 146 LEU A N 1
ATOM 1084 C CA . LEU A 1 146 ? -24.428 2.134 21.161 1.00 91.06 146 LEU A CA 1
ATOM 1085 C C . LEU A 1 146 ? -25.175 2.512 22.441 1.00 91.06 146 LEU A C 1
ATOM 1087 O O . LEU A 1 146 ? -26.284 2.030 22.646 1.00 91.06 146 LEU A O 1
ATOM 1091 N N . ALA A 1 147 ? -24.611 3.395 23.268 1.00 92.88 147 ALA A N 1
ATOM 1092 C CA . ALA A 1 147 ? -25.250 3.866 24.494 1.00 92.88 147 ALA A CA 1
ATOM 1093 C C . ALA A 1 147 ? -26.533 4.653 24.189 1.00 92.88 147 ALA A C 1
ATOM 1095 O O . ALA A 1 147 ? -27.558 4.437 24.832 1.00 92.88 147 ALA A O 1
ATOM 1096 N N . ALA A 1 148 ? -26.518 5.510 23.163 1.00 91.12 148 ALA A N 1
ATOM 1097 C CA . ALA A 1 148 ? -27.711 6.219 22.706 1.00 91.12 148 ALA A CA 1
ATOM 1098 C C . ALA A 1 148 ? -28.809 5.247 22.244 1.00 91.12 148 ALA A C 1
ATOM 1100 O O . ALA A 1 148 ? -29.968 5.402 22.632 1.00 91.12 148 ALA A O 1
ATOM 1101 N N . ARG A 1 149 ? -28.447 4.210 21.475 1.00 89.75 149 ARG A N 1
ATOM 1102 C CA . ARG A 1 149 ? -29.393 3.178 21.032 1.00 89.75 149 ARG A CA 1
ATOM 1103 C C . ARG A 1 149 ? -29.908 2.333 22.197 1.00 89.75 149 ARG A C 1
ATOM 1105 O O . ARG A 1 149 ? -31.104 2.083 22.264 1.00 89.75 149 ARG A O 1
ATOM 1112 N N . ALA A 1 150 ? -29.042 1.962 23.139 1.00 91.38 150 ALA A N 1
ATOM 1113 C CA . ALA A 1 150 ? -29.393 1.197 24.335 1.00 91.38 150 ALA A CA 1
ATOM 1114 C C . ALA A 1 150 ? -30.360 1.947 25.271 1.00 91.38 150 ALA A C 1
ATOM 1116 O O . ALA A 1 150 ? -31.161 1.311 25.951 1.00 91.38 150 ALA A O 1
ATOM 1117 N N . ARG A 1 151 ? -30.319 3.288 25.289 1.00 90.88 151 ARG A N 1
ATOM 1118 C CA . ARG A 1 151 ? -31.271 4.133 26.040 1.00 90.88 151 ARG A CA 1
ATOM 1119 C C . ARG A 1 151 ? -32.626 4.284 25.358 1.00 90.88 151 ARG A C 1
ATOM 1121 O O . ARG A 1 151 ? -33.595 4.649 26.020 1.00 90.88 151 ARG A O 1
ATOM 1128 N N . SER A 1 152 ? -32.702 4.065 24.047 1.00 86.00 152 SER A N 1
ATOM 1129 C CA . SER A 1 152 ? -33.948 4.226 23.305 1.00 86.00 152 SER A CA 1
ATOM 1130 C C . SER A 1 152 ? -34.927 3.119 23.683 1.00 86.00 152 SER A C 1
ATOM 1132 O O . SER A 1 152 ? -34.710 1.949 23.380 1.00 86.00 152 SER A O 1
ATOM 1134 N N . SER A 1 153 ? -36.040 3.492 24.310 1.00 72.56 153 SER A N 1
ATOM 1135 C CA . SER A 1 153 ? -37.141 2.575 24.631 1.00 72.56 153 SER A CA 1
ATOM 1136 C C . SER A 1 153 ? -37.959 2.165 23.403 1.00 72.56 153 SER A C 1
ATOM 1138 O O . SER A 1 153 ? -38.689 1.178 23.450 1.00 72.56 153 SER A O 1
ATOM 1140 N N . THR A 1 154 ? -37.844 2.915 22.303 1.00 75.00 154 THR A N 1
ATOM 1141 C CA . THR A 1 154 ? -38.564 2.649 21.053 1.00 75.00 154 THR A CA 1
ATOM 1142 C C . THR A 1 154 ? -37.637 1.945 20.057 1.00 75.00 154 THR A C 1
ATOM 1144 O O . THR A 1 154 ? -36.516 2.430 19.828 1.00 75.00 154 THR A O 1
ATOM 1147 N N . PRO A 1 155 ? -38.066 0.822 19.447 1.00 70.44 155 PRO A N 1
ATOM 1148 C CA . PRO A 1 155 ? -37.371 0.244 18.306 1.00 70.44 155 PRO A CA 1
ATOM 1149 C C . PRO A 1 155 ? -37.227 1.295 17.199 1.00 70.44 155 PRO A C 1
ATOM 1151 O O . PRO A 1 155 ? -38.207 1.918 16.801 1.00 70.44 155 PRO A O 1
ATOM 1154 N N . THR A 1 156 ? -36.003 1.535 16.735 1.00 75.50 156 THR A N 1
ATOM 1155 C CA . THR A 1 156 ? -35.764 2.369 15.556 1.00 75.50 156 THR A CA 1
ATOM 1156 C C . THR A 1 156 ? -36.233 1.576 14.350 1.00 75.50 156 THR A C 1
ATOM 1158 O O . THR A 1 156 ? -35.709 0.497 14.079 1.00 75.50 156 THR A O 1
ATOM 1161 N N . ASP A 1 157 ? -37.225 2.112 13.652 1.00 79.56 157 ASP A N 1
ATOM 1162 C CA . ASP A 1 157 ? -37.640 1.580 12.366 1.00 79.56 157 ASP A CA 1
ATOM 1163 C C . ASP A 1 157 ? -36.639 2.047 11.303 1.00 79.56 157 ASP A C 1
ATOM 1165 O O . ASP A 1 157 ? -36.407 3.249 11.137 1.00 79.56 157 ASP A O 1
ATOM 1169 N N . TYR A 1 158 ? -35.972 1.096 10.653 1.00 79.44 158 TYR A N 1
ATOM 1170 C CA . TYR A 1 158 ? -34.986 1.387 9.617 1.00 79.44 158 TYR A CA 1
ATOM 1171 C C . TYR A 1 158 ? -35.663 1.210 8.262 1.00 79.44 158 TYR A C 1
ATOM 1173 O O . TYR A 1 158 ? -36.081 0.092 7.962 1.00 79.44 158 TYR A O 1
ATOM 1181 N N . PRO A 1 159 ? -35.758 2.262 7.432 1.00 85.00 159 PRO A N 1
ATOM 1182 C CA . PRO A 1 159 ? -36.336 2.115 6.108 1.00 85.00 159 PRO A CA 1
ATOM 1183 C C . PRO A 1 159 ? -35.451 1.213 5.245 1.00 85.00 159 PRO A C 1
ATOM 1185 O O . PRO A 1 159 ? -34.221 1.325 5.273 1.00 85.00 159 PRO A O 1
ATOM 1188 N N . ASP A 1 160 ? -36.082 0.364 4.438 1.00 84.06 160 ASP A N 1
ATOM 1189 C CA . ASP A 1 160 ? -35.377 -0.403 3.418 1.00 84.06 160 ASP A CA 1
ATOM 1190 C C . ASP A 1 160 ? -34.817 0.557 2.360 1.00 84.06 160 ASP A C 1
ATOM 1192 O O . ASP A 1 160 ? -35.550 1.279 1.679 1.00 84.06 160 ASP A O 1
ATOM 1196 N N . VAL A 1 161 ? -33.490 0.587 2.231 1.00 85.50 161 VAL A N 1
ATOM 1197 C CA . VAL A 1 161 ? -32.808 1.395 1.218 1.00 85.50 161 VAL A CA 1
ATOM 1198 C C . VAL A 1 161 ? -32.775 0.601 -0.083 1.00 85.50 161 VAL A C 1
ATOM 1200 O O . VAL A 1 161 ? -32.087 -0.415 -0.175 1.00 85.50 161 VAL A O 1
ATOM 1203 N N . ALA A 1 162 ? -33.496 1.075 -1.100 1.00 88.25 162 ALA A N 1
ATOM 1204 C CA . ALA A 1 162 ? -33.380 0.536 -2.449 1.00 88.25 162 ALA A CA 1
ATOM 1205 C C . ALA A 1 162 ? -31.958 0.781 -2.982 1.00 88.25 162 ALA A C 1
ATOM 1207 O O . ALA A 1 162 ? -31.484 1.918 -3.014 1.00 88.25 162 ALA A O 1
ATOM 1208 N N . VAL A 1 163 ? -31.270 -0.291 -3.380 1.00 85.94 163 VAL A N 1
ATOM 1209 C CA . VAL A 1 163 ? -29.908 -0.225 -3.919 1.00 85.94 163 VAL A CA 1
ATOM 1210 C C . VAL A 1 163 ? -29.966 -0.304 -5.440 1.00 85.94 163 VAL A C 1
ATOM 1212 O O . VAL A 1 163 ? -30.329 -1.334 -6.001 1.00 85.94 163 VAL A O 1
ATOM 1215 N N . GLU A 1 164 ? -29.567 0.778 -6.104 1.00 90.81 164 GLU A N 1
ATOM 1216 C CA . GLU A 1 164 ? -29.312 0.802 -7.545 1.00 90.81 164 GLU A CA 1
ATOM 1217 C C . GLU A 1 164 ? -27.801 0.742 -7.788 1.00 90.81 164 GLU A C 1
ATOM 1219 O O . GLU A 1 164 ? -27.068 1.708 -7.560 1.00 90.81 164 GLU A O 1
ATOM 1224 N N . GLU A 1 165 ? -27.307 -0.420 -8.213 1.00 87.44 165 GLU A N 1
ATOM 1225 C CA . GLU A 1 165 ? -25.877 -0.621 -8.435 1.00 87.44 165 GLU A CA 1
ATOM 1226 C C . GLU A 1 165 ? -25.409 0.003 -9.756 1.00 87.44 165 GLU A C 1
ATOM 1228 O O . GLU A 1 165 ? -25.967 -0.241 -10.826 1.00 87.44 165 GLU A O 1
ATOM 1233 N N . VAL A 1 166 ? -24.314 0.766 -9.696 1.00 90.31 166 VAL A N 1
ATOM 1234 C CA . VAL A 1 166 ? -23.619 1.301 -10.875 1.00 90.31 166 VAL A CA 1
ATOM 1235 C C . VAL A 1 166 ? -22.209 0.723 -10.972 1.00 90.31 166 VAL A C 1
ATOM 1237 O O . VAL A 1 166 ? -21.479 0.634 -9.985 1.00 90.31 166 VAL A O 1
ATOM 1240 N N . ALA A 1 167 ? -21.781 0.352 -12.183 1.00 86.44 167 ALA A N 1
ATOM 1241 C CA . ALA A 1 167 ? -20.492 -0.320 -12.390 1.00 86.44 167 ALA A CA 1
ATOM 1242 C C . ALA A 1 167 ? -19.272 0.563 -12.040 1.00 86.44 167 ALA A C 1
ATOM 1244 O O . ALA A 1 167 ? -18.215 0.070 -11.610 1.00 86.44 167 ALA A O 1
ATOM 1245 N N . THR A 1 168 ? -19.392 1.880 -12.229 1.00 86.81 168 THR A N 1
ATOM 1246 C CA . THR A 1 168 ? -18.299 2.831 -12.015 1.00 86.81 168 THR A CA 1
ATOM 1247 C C . THR A 1 168 ? -18.788 4.204 -11.564 1.00 86.81 168 THR A C 1
ATOM 1249 O O . THR A 1 168 ? -19.951 4.555 -11.725 1.00 86.81 168 THR A O 1
ATOM 1252 N N . SER A 1 169 ? -17.868 4.995 -11.016 1.00 90.00 169 SER A N 1
ATOM 1253 C CA . SER A 1 169 ? -18.067 6.402 -10.680 1.00 90.00 169 SER A CA 1
ATOM 1254 C C . SER A 1 169 ? -16.808 7.191 -11.034 1.00 90.00 169 SER A C 1
ATOM 1256 O O . SER A 1 169 ? -15.707 6.637 -11.076 1.00 90.00 169 SER A O 1
ATOM 1258 N N . VAL A 1 170 ? -16.939 8.503 -11.251 1.00 88.94 170 VAL A N 1
ATOM 1259 C CA . VAL A 1 170 ? -15.779 9.385 -11.491 1.00 88.94 170 VAL A CA 1
ATOM 1260 C C . VAL A 1 170 ? -14.753 9.267 -10.358 1.00 88.94 170 VAL A C 1
ATOM 1262 O O . VAL A 1 170 ? -13.552 9.262 -10.616 1.00 88.94 170 VAL A O 1
ATOM 1265 N N . ALA A 1 171 ? -15.216 9.106 -9.114 1.00 84.56 171 ALA A N 1
ATOM 1266 C CA . ALA A 1 171 ? -14.350 8.869 -7.963 1.00 84.56 171 ALA A CA 1
ATOM 1267 C C . ALA A 1 171 ? -13.564 7.552 -8.098 1.00 84.56 171 ALA A C 1
ATOM 1269 O O . ALA A 1 171 ? -12.340 7.568 -7.992 1.00 84.56 171 ALA A O 1
ATOM 1270 N N . LYS A 1 172 ? -14.236 6.435 -8.426 1.00 84.44 172 LYS A N 1
ATOM 1271 C CA . LYS A 1 172 ? -13.591 5.124 -8.635 1.00 84.44 172 LYS A CA 1
ATOM 1272 C C . LYS A 1 172 ? -12.542 5.176 -9.750 1.00 84.44 172 LYS A C 1
ATOM 1274 O O . LYS A 1 172 ? -11.449 4.637 -9.586 1.00 84.44 172 LYS A O 1
ATOM 1279 N N . VAL A 1 173 ? -12.843 5.864 -10.855 1.00 89.75 173 VAL A N 1
ATOM 1280 C CA . VAL A 1 173 ? -11.906 6.039 -11.978 1.00 89.75 173 VAL A CA 1
ATOM 1281 C C . VAL A 1 173 ? -10.687 6.866 -11.563 1.00 89.75 173 VAL A C 1
ATOM 1283 O O . VAL A 1 173 ? -9.561 6.429 -11.795 1.00 89.75 173 VAL A O 1
ATOM 1286 N N . LYS A 1 174 ? -10.882 8.023 -10.912 1.00 89.19 174 LYS A N 1
ATOM 1287 C CA . LYS A 1 174 ? -9.772 8.882 -10.456 1.00 89.19 174 LYS A CA 1
ATOM 1288 C C . LYS A 1 174 ? -8.856 8.162 -9.468 1.00 89.19 174 LYS A C 1
ATOM 1290 O O . LYS A 1 174 ? -7.639 8.231 -9.609 1.00 89.19 174 LYS A O 1
ATOM 1295 N N . THR A 1 175 ? -9.425 7.440 -8.503 1.00 86.94 175 THR A N 1
ATOM 1296 C CA . THR A 1 175 ? -8.642 6.630 -7.562 1.00 86.94 175 THR A CA 1
ATOM 1297 C C . THR A 1 175 ? -7.827 5.567 -8.300 1.00 86.94 175 THR A C 1
ATOM 1299 O O . THR A 1 175 ? -6.631 5.445 -8.048 1.00 86.94 175 THR A O 1
ATOM 1302 N N . GLY A 1 176 ? -8.427 4.858 -9.263 1.00 85.25 176 GLY A N 1
ATOM 1303 C CA . GLY A 1 176 ? -7.712 3.883 -10.094 1.00 85.25 176 GLY A CA 1
ATOM 1304 C C . GLY A 1 176 ? -6.543 4.495 -10.876 1.00 85.25 176 GLY A C 1
ATOM 1305 O O . GLY A 1 176 ? -5.442 3.953 -10.852 1.00 85.25 176 GLY A O 1
ATOM 1306 N N . GLN A 1 177 ? -6.749 5.661 -11.498 1.00 91.00 177 GLN A N 1
ATOM 1307 C CA . GLN A 1 177 ? -5.702 6.382 -12.235 1.00 91.00 177 GLN A CA 1
ATOM 1308 C C . GLN A 1 177 ? -4.519 6.778 -11.345 1.00 91.00 177 GLN A C 1
ATOM 1310 O O . GLN A 1 177 ? -3.374 6.658 -11.775 1.00 91.00 177 GLN A O 1
ATOM 1315 N N . ILE A 1 178 ? -4.778 7.218 -10.109 1.00 92.44 178 ILE A N 1
ATOM 1316 C CA . ILE A 1 178 ? -3.721 7.576 -9.151 1.00 92.44 178 ILE A CA 1
ATOM 1317 C C . ILE A 1 178 ? -2.870 6.353 -8.805 1.00 92.44 178 ILE A C 1
ATOM 1319 O O . ILE A 1 178 ? -1.643 6.443 -8.835 1.00 92.44 178 ILE A O 1
ATOM 1323 N N . TYR A 1 179 ? -3.501 5.209 -8.522 1.00 89.06 179 TYR A N 1
ATOM 1324 C CA . TYR A 1 179 ? -2.767 3.976 -8.236 1.00 89.06 179 TYR A CA 1
ATOM 1325 C C . TYR A 1 179 ? -1.897 3.551 -9.419 1.00 89.06 179 TYR A C 1
ATOM 1327 O O . TYR A 1 179 ? -0.705 3.309 -9.239 1.00 89.06 179 TYR A O 1
ATOM 1335 N N . THR A 1 180 ? -2.453 3.534 -10.635 1.00 91.56 180 THR A N 1
ATOM 1336 C CA . THR A 1 180 ? -1.677 3.215 -11.840 1.00 91.56 180 THR A CA 1
ATOM 1337 C C . THR A 1 180 ? -0.516 4.188 -12.036 1.00 91.56 180 THR A C 1
ATOM 1339 O O . THR A 1 180 ? 0.605 3.742 -12.262 1.00 91.56 180 THR A O 1
ATOM 1342 N N . ALA A 1 181 ? -0.743 5.497 -11.889 1.00 93.62 181 ALA A N 1
ATOM 1343 C CA . ALA A 1 181 ? 0.302 6.507 -12.041 1.00 93.62 181 ALA A CA 1
ATOM 1344 C C . ALA A 1 181 ? 1.447 6.310 -11.037 1.00 93.62 181 ALA A C 1
ATOM 1346 O O . ALA A 1 181 ? 2.611 6.357 -11.429 1.00 93.62 181 ALA A O 1
ATOM 1347 N N . GLN A 1 182 ? 1.136 6.031 -9.768 1.00 91.31 182 GLN A N 1
ATOM 1348 C CA . GLN A 1 182 ? 2.152 5.774 -8.744 1.00 91.31 182 GLN A CA 1
ATOM 1349 C C . GLN A 1 182 ? 2.945 4.499 -9.037 1.00 91.31 182 GLN A C 1
ATOM 1351 O O . GLN A 1 182 ? 4.174 4.515 -8.967 1.00 91.31 182 GLN A O 1
ATOM 1356 N N . THR A 1 183 ? 2.271 3.408 -9.413 1.00 89.75 183 THR A N 1
ATOM 1357 C CA . THR A 1 183 ? 2.950 2.159 -9.781 1.00 89.75 183 THR A CA 1
ATOM 1358 C C . THR A 1 183 ? 3.863 2.362 -10.989 1.00 89.75 183 THR A C 1
ATOM 1360 O O . THR A 1 183 ? 5.027 1.963 -10.949 1.00 89.75 183 THR A O 1
ATOM 1363 N N . SER A 1 184 ? 3.379 3.040 -12.033 1.00 91.81 184 SER A N 1
ATOM 1364 C CA . SER A 1 184 ? 4.183 3.370 -13.211 1.00 91.81 184 SER A CA 1
ATOM 1365 C C . SER A 1 184 ? 5.354 4.290 -12.870 1.00 91.81 184 SER A C 1
ATOM 1367 O O . SER A 1 184 ? 6.451 4.065 -13.366 1.00 91.81 184 SER A O 1
ATOM 1369 N N . GLN A 1 185 ? 5.171 5.284 -11.998 1.00 93.56 185 GLN A N 1
ATOM 1370 C CA . GLN A 1 185 ? 6.246 6.182 -11.572 1.00 93.56 185 GLN A CA 1
ATOM 1371 C C . GLN A 1 185 ? 7.353 5.429 -10.829 1.00 93.56 185 GLN A C 1
ATOM 1373 O O . GLN A 1 185 ? 8.529 5.621 -11.134 1.00 93.56 185 GLN A O 1
ATOM 1378 N N . VAL A 1 186 ? 6.991 4.566 -9.875 1.00 89.50 186 VAL A N 1
ATOM 1379 C CA . VAL A 1 186 ? 7.962 3.744 -9.135 1.00 89.50 186 VAL A CA 1
ATOM 1380 C C . VAL A 1 186 ? 8.705 2.810 -10.090 1.00 89.50 186 VAL A C 1
ATOM 1382 O O . VAL A 1 186 ? 9.928 2.706 -10.015 1.00 89.50 186 VAL A O 1
ATOM 1385 N N . MET A 1 187 ? 7.989 2.181 -11.025 1.00 86.94 187 MET A N 1
ATOM 1386 C CA . MET A 1 187 ? 8.587 1.304 -12.030 1.00 86.94 187 MET A CA 1
ATOM 1387 C C . MET A 1 187 ? 9.544 2.065 -12.958 1.00 86.94 187 MET A C 1
ATOM 1389 O O . MET A 1 187 ? 10.674 1.627 -13.148 1.00 86.94 187 MET A O 1
ATOM 1393 N N . LEU A 1 188 ? 9.142 3.225 -13.485 1.00 89.25 188 LEU A N 1
ATOM 1394 C CA . LEU A 1 188 ? 9.991 4.069 -14.333 1.00 89.25 188 LEU A CA 1
ATOM 1395 C C . LEU A 1 188 ? 11.227 4.570 -13.586 1.00 89.25 188 LEU A C 1
ATOM 1397 O O . LEU A 1 188 ? 12.324 4.555 -14.143 1.00 89.25 188 LEU A O 1
ATOM 1401 N N . PHE A 1 189 ? 11.071 4.988 -12.329 1.00 89.44 189 PHE A N 1
ATOM 1402 C CA . PHE A 1 189 ? 12.190 5.394 -11.483 1.00 89.44 189 PHE A CA 1
ATOM 1403 C C . PHE A 1 189 ? 13.194 4.251 -11.311 1.00 89.44 189 PHE A C 1
ATOM 1405 O O . PHE A 1 189 ? 14.389 4.443 -11.542 1.00 89.44 189 PHE A O 1
ATOM 1412 N N . LEU A 1 190 ? 12.703 3.055 -10.976 1.00 86.31 190 LEU A N 1
ATOM 1413 C CA . LEU A 1 190 ? 13.532 1.868 -10.800 1.00 86.31 190 LEU A CA 1
ATOM 1414 C C . LEU A 1 190 ? 14.273 1.517 -12.094 1.00 86.31 190 LEU A C 1
ATOM 1416 O O . LEU A 1 190 ? 15.493 1.406 -12.083 1.00 86.31 190 LEU A O 1
ATOM 1420 N N . LEU A 1 191 ? 13.559 1.421 -13.218 1.00 85.00 191 LEU A N 1
ATOM 1421 C CA . LEU A 1 191 ? 14.145 1.120 -14.528 1.00 85.00 191 LEU A CA 1
ATOM 1422 C C . LEU A 1 191 ? 15.185 2.164 -14.952 1.00 85.00 191 LEU A C 1
ATOM 1424 O O . LEU A 1 191 ? 16.237 1.800 -15.472 1.00 85.00 191 LEU A O 1
ATOM 1428 N N . THR A 1 192 ? 14.936 3.448 -14.684 1.00 86.50 192 THR A N 1
ATOM 1429 C CA . THR A 1 192 ? 15.880 4.532 -15.002 1.00 86.50 192 THR A CA 1
ATOM 1430 C C . THR A 1 192 ? 17.148 4.426 -14.161 1.00 86.50 192 THR A C 1
ATOM 1432 O O . THR A 1 192 ? 18.255 4.508 -14.693 1.00 86.50 192 THR A O 1
ATOM 1435 N N . MET A 1 193 ? 17.001 4.210 -12.851 1.00 87.69 193 MET A N 1
ATOM 1436 C CA . MET A 1 193 ? 18.131 4.021 -11.940 1.00 87.69 193 MET A CA 1
ATOM 1437 C C . MET A 1 193 ? 18.953 2.788 -12.331 1.00 87.69 193 MET A C 1
ATOM 1439 O O . MET A 1 193 ? 20.184 2.828 -12.303 1.00 87.69 193 MET A O 1
ATOM 1443 N N . LEU A 1 194 ? 18.276 1.720 -12.753 1.00 83.44 194 LEU A N 1
ATOM 1444 C CA . LEU A 1 194 ? 18.918 0.513 -13.242 1.00 83.44 194 LEU A CA 1
ATOM 1445 C C . LEU A 1 194 ? 19.695 0.773 -14.529 1.00 83.44 194 LEU A C 1
ATOM 1447 O O . LEU A 1 194 ? 20.911 0.584 -14.564 1.00 83.44 194 LEU A O 1
ATOM 1451 N N . LEU A 1 195 ? 19.040 1.268 -15.572 1.00 82.75 195 LEU A N 1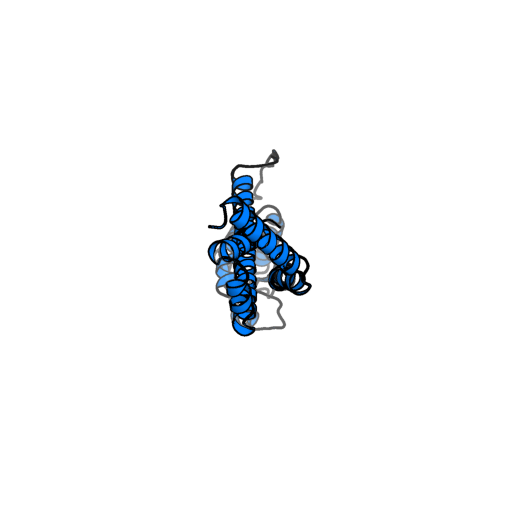
ATOM 1452 C CA . LEU A 1 195 ? 19.713 1.562 -16.832 1.00 82.75 195 LEU A CA 1
ATOM 1453 C C . LEU A 1 195 ? 20.949 2.450 -16.612 1.00 82.75 195 LEU A C 1
ATOM 1455 O O . LEU A 1 195 ? 22.027 2.141 -17.119 1.00 82.75 195 LEU A O 1
ATOM 1459 N N . ALA A 1 196 ? 20.824 3.493 -15.786 1.00 85.38 196 ALA A N 1
ATOM 1460 C CA . ALA A 1 196 ? 21.935 4.370 -15.431 1.00 85.38 196 ALA A CA 1
ATOM 1461 C C . ALA A 1 196 ? 23.085 3.623 -14.733 1.00 85.38 196 ALA A C 1
ATOM 1463 O O . ALA A 1 196 ? 24.247 3.819 -15.094 1.00 85.38 196 ALA A O 1
ATOM 1464 N N . GLY A 1 197 ? 22.782 2.746 -13.771 1.00 85.75 197 GLY A N 1
ATOM 1465 C CA . GLY A 1 197 ? 23.788 1.949 -13.064 1.00 85.75 197 GLY A CA 1
ATOM 1466 C C . GLY A 1 197 ? 24.569 1.019 -13.993 1.00 85.75 197 GLY A C 1
ATOM 1467 O O . GLY A 1 197 ? 25.793 0.932 -13.903 1.00 85.75 197 GLY A O 1
ATOM 1468 N N . MET A 1 198 ? 23.886 0.378 -14.937 1.00 83.12 198 MET A N 1
ATOM 1469 C CA . MET A 1 198 ? 24.527 -0.508 -15.907 1.00 83.12 198 MET A CA 1
ATOM 1470 C C . MET A 1 198 ? 25.380 0.250 -16.922 1.00 83.12 198 MET A C 1
ATOM 1472 O O . MET A 1 198 ? 26.508 -0.146 -17.211 1.00 83.12 198 MET A O 1
ATOM 1476 N N . VAL A 1 199 ? 24.862 1.366 -17.431 1.00 80.19 199 VAL A N 1
ATOM 1477 C CA . VAL A 1 199 ? 25.608 2.266 -18.313 1.00 80.19 199 VAL A CA 1
ATOM 1478 C C . VAL A 1 199 ? 26.884 2.746 -17.638 1.00 80.19 199 VAL A C 1
ATOM 1480 O O . VAL A 1 199 ? 27.961 2.683 -18.234 1.00 80.19 199 VAL A O 1
ATOM 1483 N N . LEU A 1 200 ? 26.776 3.186 -16.385 1.00 85.81 200 LEU A N 1
ATOM 1484 C CA . LEU A 1 200 ? 27.924 3.615 -15.604 1.00 85.81 200 LEU A CA 1
ATOM 1485 C C . LEU A 1 200 ? 28.913 2.463 -15.406 1.00 85.81 200 LEU A C 1
ATOM 1487 O O . LEU A 1 200 ? 30.106 2.661 -15.619 1.00 85.81 200 LEU A O 1
ATOM 1491 N N . SER A 1 201 ? 28.427 1.267 -15.066 1.00 84.38 201 SER A N 1
ATOM 1492 C CA . SER A 1 201 ? 29.262 0.072 -14.901 1.00 84.38 201 SER A CA 1
ATOM 1493 C C . SER A 1 201 ? 30.061 -0.237 -16.166 1.00 84.38 201 SER A C 1
ATOM 1495 O O . SER A 1 201 ? 31.276 -0.394 -16.087 1.00 84.38 201 SER A O 1
ATOM 1497 N N . ASN A 1 202 ? 29.416 -0.233 -17.336 1.00 82.19 202 ASN A N 1
ATOM 1498 C CA . ASN A 1 202 ? 30.088 -0.486 -18.613 1.00 82.19 202 ASN A CA 1
ATOM 1499 C C . ASN A 1 202 ? 31.151 0.576 -18.910 1.00 82.19 202 ASN A C 1
ATOM 1501 O O . ASN A 1 202 ? 32.257 0.256 -19.339 1.00 82.19 202 ASN A O 1
ATOM 1505 N N . LEU A 1 203 ? 30.842 1.853 -18.662 1.00 84.25 203 LEU A N 1
ATOM 1506 C CA . LEU A 1 203 ? 31.803 2.938 -18.863 1.00 84.25 203 LEU A CA 1
ATOM 1507 C C . LEU A 1 203 ? 33.008 2.820 -17.924 1.00 84.25 203 LEU A C 1
ATOM 1509 O O . LEU A 1 203 ? 34.137 3.073 -18.349 1.00 84.25 203 LEU A O 1
ATOM 1513 N N . VAL A 1 204 ? 32.782 2.435 -16.667 1.00 89.19 204 VAL A N 1
ATOM 1514 C CA . VAL A 1 204 ? 33.848 2.205 -15.683 1.00 89.19 204 VAL A CA 1
ATOM 1515 C C . VAL A 1 204 ? 34.701 1.006 -16.085 1.00 89.19 204 VAL A C 1
ATOM 1517 O O . VAL A 1 204 ? 35.924 1.117 -16.062 1.00 89.19 204 VAL A O 1
ATOM 1520 N N . GLU A 1 205 ? 34.087 -0.100 -16.500 1.00 87.12 205 GLU A N 1
ATOM 1521 C CA . GLU A 1 205 ? 34.794 -1.306 -16.941 1.00 87.12 205 GLU A CA 1
ATOM 1522 C C . GLU A 1 205 ? 35.646 -1.033 -18.185 1.00 87.12 205 GLU A C 1
ATOM 1524 O O . GLU A 1 205 ? 36.837 -1.353 -18.222 1.00 87.12 205 GLU A O 1
ATOM 1529 N N . GLU A 1 206 ? 35.078 -0.357 -19.183 1.00 88.38 206 GLU A N 1
ATOM 1530 C CA . GLU A 1 206 ? 35.807 -0.012 -20.400 1.00 88.38 206 GLU A CA 1
ATOM 1531 C C . GLU A 1 206 ? 36.953 0.966 -20.152 1.00 88.38 206 GLU A C 1
ATOM 1533 O O . GLU A 1 206 ? 38.001 0.864 -20.794 1.00 88.38 206 GLU A O 1
ATOM 1538 N N . LYS A 1 207 ? 36.772 1.922 -19.236 1.00 89.75 207 LYS A N 1
ATOM 1539 C CA . LYS A 1 207 ? 37.839 2.849 -18.857 1.00 89.75 207 LYS A CA 1
ATOM 1540 C C . LYS A 1 207 ? 38.914 2.148 -18.023 1.00 89.75 207 LYS A C 1
ATOM 1542 O O . LYS A 1 207 ? 40.095 2.349 -18.284 1.00 89.75 207 LYS A O 1
ATOM 1547 N N . GLY A 1 208 ? 38.523 1.311 -17.062 1.00 92.38 208 GLY A N 1
ATOM 1548 C CA . GLY A 1 208 ? 39.436 0.571 -16.185 1.00 92.38 208 GLY A CA 1
ATOM 1549 C C . GLY A 1 208 ? 40.326 -0.410 -16.949 1.00 92.38 208 GLY A C 1
ATOM 1550 O O . GLY A 1 208 ? 41.524 -0.481 -16.689 1.00 92.38 208 GLY A O 1
ATOM 1551 N N . ASN A 1 209 ? 39.766 -1.081 -17.958 1.00 94.81 209 ASN A N 1
ATOM 1552 C CA . ASN A 1 209 ? 40.488 -2.026 -18.814 1.00 94.81 209 ASN A CA 1
ATOM 1553 C C . ASN A 1 209 ? 41.110 -1.376 -20.061 1.00 94.81 209 ASN A C 1
ATOM 1555 O O . ASN A 1 209 ? 41.572 -2.087 -20.953 1.00 94.81 209 ASN A O 1
ATOM 1559 N N . LYS A 1 210 ? 41.100 -0.038 -20.158 1.00 93.19 210 LYS A N 1
ATOM 1560 C CA . LYS A 1 210 ? 41.617 0.727 -21.309 1.00 93.19 210 LYS A CA 1
ATOM 1561 C C . LYS A 1 210 ? 40.990 0.361 -22.662 1.00 93.19 210 LYS A C 1
ATOM 1563 O O . LYS A 1 210 ? 41.525 0.689 -23.720 1.00 93.19 210 LYS A O 1
ATOM 1568 N N . ILE A 1 211 ? 39.817 -0.265 -22.653 1.00 88.25 211 ILE A N 1
ATOM 1569 C CA . ILE A 1 211 ? 39.075 -0.635 -23.863 1.00 88.25 211 ILE A CA 1
ATOM 1570 C C . ILE A 1 211 ? 38.695 0.629 -24.643 1.00 88.25 211 ILE A C 1
ATOM 1572 O O . ILE A 1 211 ? 38.821 0.659 -25.867 1.00 88.25 211 ILE A O 1
ATOM 1576 N N . ILE A 1 212 ? 38.300 1.701 -23.944 1.00 87.44 212 ILE A N 1
ATOM 1577 C CA . ILE A 1 212 ? 37.939 2.971 -24.588 1.00 87.44 212 ILE A CA 1
ATOM 1578 C C . ILE A 1 212 ? 39.122 3.630 -25.310 1.00 87.44 212 ILE A C 1
ATOM 1580 O O . ILE A 1 212 ? 38.925 4.237 -26.355 1.00 87.44 212 ILE A O 1
ATOM 1584 N N . GLU A 1 213 ? 40.345 3.470 -24.803 1.00 90.56 213 GLU A N 1
ATOM 1585 C CA . GLU A 1 213 ? 41.567 4.040 -25.388 1.00 90.56 213 GLU A CA 1
ATOM 1586 C C . GLU A 1 213 ? 41.935 3.318 -26.691 1.00 90.56 213 GLU A C 1
ATOM 1588 O O . GLU A 1 213 ? 42.251 3.953 -27.697 1.00 90.56 213 GLU A O 1
ATOM 1593 N N . VAL A 1 214 ? 41.810 1.987 -26.698 1.00 89.81 214 VAL A N 1
ATOM 1594 C CA . VAL A 1 214 ? 42.024 1.163 -27.897 1.00 89.81 214 VAL A CA 1
ATOM 1595 C C . VAL A 1 214 ? 40.958 1.453 -28.957 1.00 89.81 214 VAL A C 1
ATOM 1597 O O . VAL A 1 214 ? 41.277 1.609 -30.135 1.00 89.81 214 VAL A O 1
ATOM 1600 N N . LEU A 1 215 ? 39.689 1.568 -28.557 1.00 85.81 215 LEU A N 1
ATOM 1601 C CA . LEU A 1 215 ? 38.594 1.889 -29.477 1.00 85.81 215 LEU A CA 1
ATOM 1602 C C . LEU A 1 215 ? 38.712 3.314 -30.039 1.00 85.81 215 LEU A C 1
ATOM 1604 O O . LEU A 1 215 ? 38.485 3.506 -31.231 1.00 85.81 215 LEU A O 1
ATOM 1608 N N . ALA A 1 216 ? 39.130 4.283 -29.222 1.00 86.69 216 ALA A N 1
ATOM 1609 C CA . ALA A 1 216 ? 39.398 5.656 -29.648 1.00 86.69 216 ALA A CA 1
ATOM 1610 C C . ALA A 1 216 ? 40.516 5.748 -30.699 1.00 86.69 216 ALA A C 1
ATOM 1612 O O . ALA A 1 216 ? 40.479 6.620 -31.567 1.00 86.69 216 ALA A O 1
ATOM 1613 N N . ALA A 1 217 ? 41.499 4.844 -30.638 1.00 89.81 217 ALA A N 1
ATOM 1614 C CA . ALA A 1 217 ? 42.553 4.743 -31.644 1.00 89.81 217 ALA A CA 1
ATOM 1615 C C . ALA A 1 217 ? 42.074 4.075 -32.949 1.00 89.81 217 ALA A C 1
ATOM 1617 O O . ALA A 1 217 ? 42.652 4.316 -34.008 1.00 89.81 217 ALA A O 1
ATOM 1618 N N . ALA A 1 218 ? 41.029 3.242 -32.887 1.00 88.00 218 ALA A N 1
ATOM 1619 C CA . ALA A 1 218 ? 40.540 2.450 -34.016 1.00 88.00 218 ALA A CA 1
ATOM 1620 C C . ALA A 1 218 ? 39.403 3.118 -34.810 1.00 88.00 218 ALA A C 1
ATOM 1622 O O . ALA A 1 218 ? 39.274 2.884 -36.013 1.00 88.00 218 ALA A O 1
ATOM 1623 N N . ILE A 1 219 ? 38.558 3.923 -34.159 1.00 89.06 219 ILE A N 1
ATOM 1624 C CA . ILE A 1 219 ? 37.398 4.578 -34.779 1.00 89.06 219 ILE A CA 1
ATOM 1625 C C . ILE A 1 219 ? 37.258 6.041 -34.333 1.00 89.06 219 ILE A C 1
ATOM 1627 O O . ILE A 1 219 ? 37.667 6.391 -33.229 1.00 89.06 219 ILE A O 1
ATOM 1631 N N . PRO A 1 220 ? 36.635 6.917 -35.150 1.00 90.06 220 PRO A N 1
ATOM 1632 C CA . PRO A 1 220 ? 36.395 8.305 -34.759 1.00 90.06 220 PRO A CA 1
ATOM 1633 C C . PRO A 1 220 ? 35.567 8.411 -33.469 1.00 90.06 220 PRO A C 1
ATOM 1635 O O . PRO A 1 220 ? 34.504 7.792 -33.365 1.00 90.06 220 PRO A O 1
ATOM 1638 N N . MET A 1 221 ? 36.004 9.260 -32.533 1.00 89.31 221 MET A N 1
ATOM 1639 C CA . MET A 1 221 ? 35.357 9.445 -31.222 1.00 89.31 221 MET A CA 1
ATOM 1640 C C . MET A 1 221 ? 33.869 9.805 -31.319 1.00 89.31 221 MET A C 1
ATOM 1642 O O . MET A 1 221 ? 33.058 9.238 -30.589 1.00 89.31 221 MET A O 1
ATOM 1646 N N . ASP A 1 222 ? 33.485 10.676 -32.259 1.00 90.19 222 ASP A N 1
ATOM 1647 C CA . ASP A 1 222 ? 32.078 11.054 -32.461 1.00 90.19 222 ASP A CA 1
ATOM 1648 C C . ASP A 1 222 ? 31.194 9.829 -32.747 1.00 90.19 222 ASP A C 1
ATOM 1650 O O . ASP A 1 222 ? 30.088 9.705 -32.225 1.00 90.19 222 ASP A O 1
ATOM 1654 N N . ALA A 1 223 ? 31.687 8.904 -33.579 1.00 90.44 223 ALA A N 1
ATOM 1655 C CA . ALA A 1 223 ? 30.949 7.708 -33.969 1.00 90.44 223 ALA A CA 1
ATOM 1656 C C . ALA A 1 223 ? 30.868 6.703 -32.814 1.00 90.44 223 ALA A C 1
ATOM 1658 O O . ALA A 1 223 ? 29.828 6.075 -32.619 1.00 90.44 223 ALA A O 1
ATOM 1659 N N . MET A 1 224 ? 31.939 6.589 -32.024 1.00 89.62 224 MET A N 1
ATOM 1660 C CA . MET A 1 224 ? 31.970 5.758 -30.824 1.00 89.62 224 MET A CA 1
ATOM 1661 C C . MET A 1 224 ? 30.917 6.208 -29.802 1.00 89.62 224 MET A C 1
ATOM 1663 O O . MET A 1 224 ? 30.105 5.393 -29.364 1.00 89.62 224 MET A O 1
ATOM 1667 N N . PHE A 1 225 ? 30.894 7.498 -29.450 1.00 89.69 225 PHE A N 1
ATOM 1668 C CA . PHE A 1 225 ? 29.924 8.027 -28.487 1.00 89.69 225 PHE A CA 1
ATOM 1669 C C . PHE A 1 225 ? 28.492 7.949 -29.009 1.00 89.69 225 PHE A C 1
ATOM 1671 O O . PHE A 1 225 ? 27.603 7.532 -28.269 1.00 89.69 225 PHE A O 1
ATOM 1678 N N . MET A 1 226 ? 28.268 8.279 -30.285 1.00 91.31 226 MET A N 1
ATOM 1679 C CA . MET A 1 226 ? 26.942 8.163 -30.894 1.00 91.31 226 MET A CA 1
ATOM 1680 C C . MET A 1 226 ? 26.432 6.718 -30.846 1.00 91.31 226 MET A C 1
ATOM 1682 O O . MET A 1 226 ? 25.283 6.480 -30.482 1.00 91.31 226 MET A O 1
ATOM 1686 N N . GLY A 1 227 ? 27.295 5.746 -31.161 1.00 91.12 227 GLY A N 1
ATOM 1687 C CA . GLY A 1 227 ? 26.958 4.326 -31.089 1.00 91.12 227 GLY A CA 1
ATOM 1688 C C . GLY A 1 227 ? 26.574 3.882 -29.678 1.00 91.12 227 GLY A C 1
ATOM 1689 O O . GLY A 1 227 ? 25.559 3.211 -29.502 1.00 91.12 227 GLY A O 1
ATOM 1690 N N . LYS A 1 228 ? 27.326 4.324 -28.664 1.00 89.56 228 LYS A N 1
ATOM 1691 C CA . LYS A 1 228 ? 27.004 4.047 -27.257 1.00 89.56 228 LYS A CA 1
ATOM 1692 C C . LYS A 1 228 ? 25.669 4.645 -26.834 1.00 89.56 228 LYS A C 1
ATOM 1694 O O . LYS A 1 228 ? 24.860 3.940 -26.245 1.00 89.56 228 LYS A O 1
ATOM 1699 N N . LEU A 1 229 ? 25.401 5.906 -27.172 1.00 89.38 229 LEU A N 1
ATOM 1700 C CA . LEU A 1 229 ? 24.124 6.549 -26.849 1.00 89.38 229 LEU A CA 1
ATOM 1701 C C . LEU A 1 229 ? 22.941 5.819 -27.497 1.00 89.38 229 LEU A C 1
ATOM 1703 O O . LEU A 1 229 ? 21.934 5.578 -26.834 1.00 89.38 229 LEU A O 1
ATOM 1707 N N . PHE A 1 230 ? 23.078 5.405 -28.760 1.00 91.19 230 PHE A N 1
ATOM 1708 C CA . PHE A 1 230 ? 22.052 4.605 -29.429 1.00 91.19 230 PHE A CA 1
ATOM 1709 C C . PHE A 1 230 ? 21.850 3.236 -28.781 1.00 91.19 230 PHE A C 1
ATOM 1711 O O . PHE A 1 230 ? 20.705 2.815 -28.641 1.00 91.19 230 PHE A O 1
ATOM 1718 N N . ALA A 1 231 ? 22.922 2.553 -28.365 1.00 89.62 231 ALA A N 1
ATOM 1719 C CA . ALA A 1 231 ? 22.796 1.300 -27.624 1.00 89.62 231 ALA A CA 1
ATOM 1720 C C . ALA A 1 231 ? 22.026 1.509 -26.317 1.00 89.62 231 ALA A C 1
ATOM 1722 O O . ALA A 1 231 ? 21.093 0.768 -26.039 1.00 89.62 231 ALA A O 1
ATOM 1723 N N . MET A 1 232 ? 22.373 2.541 -25.545 1.00 88.31 232 MET A N 1
ATOM 1724 C CA . MET A 1 232 ? 21.734 2.835 -24.258 1.00 88.31 232 MET A CA 1
ATOM 1725 C C . MET A 1 232 ? 20.249 3.166 -24.412 1.00 88.31 232 MET A C 1
ATOM 1727 O O . MET A 1 232 ? 19.428 2.666 -23.646 1.00 88.31 232 MET A O 1
ATOM 1731 N N . LEU A 1 233 ? 19.897 3.948 -25.435 1.00 88.56 233 LEU A N 1
ATOM 1732 C CA . LEU A 1 233 ? 18.505 4.211 -25.790 1.00 88.56 233 LEU A CA 1
ATOM 1733 C C . LEU A 1 233 ? 17.781 2.928 -26.217 1.00 88.56 233 LEU A C 1
ATOM 1735 O O . LEU A 1 233 ? 16.652 2.693 -25.812 1.00 88.56 233 LEU A O 1
ATOM 1739 N N . ALA A 1 234 ? 18.415 2.079 -27.025 1.00 88.44 234 ALA A N 1
ATOM 1740 C CA . ALA A 1 234 ? 17.804 0.826 -27.453 1.00 88.44 234 ALA A CA 1
ATOM 1741 C C . ALA A 1 234 ? 17.563 -0.127 -26.273 1.00 88.44 234 ALA A C 1
ATOM 1743 O O . ALA A 1 234 ? 16.512 -0.757 -26.221 1.00 88.44 234 ALA A O 1
ATOM 1744 N N . VAL A 1 235 ? 18.488 -0.199 -25.306 1.00 85.50 235 VAL A N 1
ATOM 1745 C CA . VAL A 1 235 ? 18.310 -0.990 -24.076 1.00 85.50 235 VAL A CA 1
ATOM 1746 C C . VAL A 1 235 ? 17.113 -0.483 -23.265 1.00 85.50 235 VAL A C 1
ATOM 1748 O O . VAL A 1 235 ? 16.395 -1.297 -22.703 1.00 85.50 235 VAL A O 1
ATOM 1751 N N . SER A 1 236 ? 16.849 0.829 -23.231 1.00 82.00 236 SER A N 1
ATOM 1752 C CA . SER A 1 236 ? 15.702 1.382 -22.490 1.00 82.00 236 SER A CA 1
ATOM 1753 C C . SER A 1 236 ? 14.334 1.091 -23.117 1.00 82.00 236 SER A C 1
ATOM 1755 O O . SER A 1 236 ? 13.314 1.365 -22.492 1.00 82.00 236 SER A O 1
ATOM 1757 N N . LEU A 1 237 ? 14.300 0.643 -24.375 1.00 83.62 237 LEU A N 1
ATOM 1758 C CA . LEU A 1 237 ? 13.073 0.322 -25.114 1.00 83.62 237 LEU A CA 1
ATOM 1759 C C . LEU A 1 237 ? 12.665 -1.156 -24.989 1.00 83.62 237 LEU A C 1
ATOM 1761 O O . LEU A 1 237 ? 11.638 -1.540 -25.551 1.00 83.62 237 LEU A O 1
ATOM 1765 N N . VAL A 1 238 ? 13.479 -1.967 -24.307 1.00 76.69 238 VAL A N 1
ATOM 1766 C CA . VAL A 1 238 ? 13.254 -3.394 -24.025 1.00 76.69 238 VAL A CA 1
ATOM 1767 C C . VAL A 1 238 ? 12.721 -3.547 -22.608 1.00 76.69 238 VAL A C 1
ATOM 1769 O O . VAL A 1 238 ? 11.734 -4.297 -22.448 1.00 76.69 238 VAL A O 1
#

Foldseek 3Di:
DDDPVRLQVLLQVLLVVLLCCQVVDPVNVCLLVVVVVCVVCVVVCVVVVVVVVVVVPLAEEEEPEAPLQLVLLQVLQVVCVPVDPDDDHHYYYPDHDDVPDDDDQVVLCVDPVDRHAWYWYDGLVDIDIGHPPVVCVVCVVVSVSSSVNSPDPDDDDDDDDDDDDDPDDPVRVVVVVVVVVVVVVVVVVSLVVSLVVVLVVVVCVCVVVVVVVVVVVVDPPSSNVSSSVSNSVVNSVD

Secondary structure (DSSP, 8-state):
---HHHHHHHHHHHHHHHHHHHHT-HHHHHHHHHHHHHHHHHHHHHHHHHHHHHHH---EEEEEE-HHHHHHHHHHHHHHTTTSSSPPPEEEEEEEPPTT----HHHHHH-TTS--SEEEEE-SSSEEEE--HHHHHHHHHHHHHHHHHHH-SSPPPPPP------S--HHHHHHHHHHHHHHHHHHHHHHHHHHHHHHHHHHHHHHHTTHHHHHHHHS-HHHHHHHHHHHHHHHTT-

pLDDT: mean 86.41, std 7.43, range [52.84, 95.19]